Protein AF-A0A401S4E4-F1 (afdb_monomer)

Solvent-accessible surface area (backbone atoms only — not comparable to full-atom values): 13927 Å² total; per-residue (Å²): 135,87,86,90,83,84,86,88,83,88,83,92,80,84,88,75,93,75,91,72,90,76,88,70,93,67,53,60,64,56,50,51,50,50,52,49,50,49,49,50,51,51,50,52,50,51,52,49,48,55,50,51,50,50,50,44,41,56,68,43,52,52,46,51,49,51,54,47,47,55,56,51,45,50,52,49,50,54,50,51,50,53,51,48,53,52,51,54,52,50,51,50,51,51,53,50,52,50,48,51,55,50,50,52,50,50,48,51,48,47,54,54,53,51,46,47,49,49,51,52,54,52,48,48,49,48,52,53,55,51,46,46,47,49,54,52,54,50,47,46,48,46,52,53,55,50,45,45,48,49,53,51,54,51,47,47,47,47,52,53,54,51,45,45,47,50,53,57,52,52,46,46,53,51,50,54,51,50,50,46,47,49,54,54,53,49,45,44,46,46,52,56,53,51,46,44,46,50,54,51,55,50,43,47,50,50,49,52,55,49,45,47,50,51,52,50,50,45,46,54,50,52,49,45,46,51,48,52,55,53,52,49,51,53,49,50,48,53,52,48,48,46,49,55,51,55,50,45,49,52,52,53,68,70,78,108

pLDDT: mean 71.47, std 13.43, range [35.97, 95.62]

Structure (mmCIF, N/CA/C/O backbone):
data_AF-A0A401S4E4-F1
#
_entry.id   AF-A0A401S4E4-F1
#
loop_
_atom_site.group_PDB
_atom_site.id
_atom_site.type_symbol
_atom_site.label_atom_id
_atom_site.label_alt_id
_atom_site.label_comp_id
_atom_site.label_asym_id
_atom_site.label_entity_id
_atom_site.label_seq_id
_atom_site.pdbx_PDB_ins_code
_atom_site.Cartn_x
_atom_site.Cartn_y
_atom_site.Cartn_z
_atom_site.occupancy
_atom_site.B_iso_or_equiv
_atom_site.auth_seq_id
_atom_site.auth_comp_id
_atom_site.auth_asym_id
_atom_site.auth_atom_id
_atom_site.pdbx_PDB_model_num
ATOM 1 N N . MET A 1 1 ? 58.470 -3.487 -43.144 1.00 42.66 1 MET A N 1
ATOM 2 C CA . MET A 1 1 ? 59.086 -4.425 -44.110 1.00 42.66 1 MET A CA 1
ATOM 3 C C . MET A 1 1 ? 59.921 -3.614 -45.099 1.00 42.66 1 MET A C 1
ATOM 5 O O . MET A 1 1 ? 59.386 -2.653 -45.618 1.00 42.66 1 MET A O 1
ATOM 9 N N . GLY A 1 2 ? 61.205 -3.970 -45.286 1.00 42.12 2 GLY A N 1
ATOM 10 C CA . GLY A 1 2 ? 62.088 -3.584 -46.417 1.00 42.12 2 GLY A CA 1
ATOM 11 C C . GLY A 1 2 ? 62.496 -2.104 -46.538 1.00 42.12 2 GLY A C 1
ATOM 12 O O . GLY A 1 2 ? 61.794 -1.335 -47.165 1.00 42.12 2 GLY A O 1
ATOM 13 N N . ARG A 1 3 ? 63.522 -1.612 -45.833 1.00 39.59 3 ARG A N 1
ATOM 14 C CA . ARG A 1 3 ? 64.965 -1.562 -46.190 1.00 39.59 3 ARG A CA 1
ATOM 15 C C . ARG A 1 3 ? 65.378 -0.592 -47.320 1.00 39.59 3 ARG A C 1
ATOM 17 O O . ARG A 1 3 ? 65.193 -0.845 -48.499 1.00 39.59 3 ARG A O 1
ATOM 24 N N . ARG A 1 4 ? 66.082 0.441 -46.848 1.00 49.44 4 ARG A N 1
ATOM 25 C CA . ARG A 1 4 ? 67.057 1.375 -47.437 1.00 49.44 4 ARG A CA 1
ATOM 26 C C . ARG A 1 4 ? 68.264 0.694 -48.108 1.00 49.44 4 ARG A C 1
ATOM 28 O O . ARG A 1 4 ? 68.767 -0.267 -47.538 1.00 49.44 4 ARG A O 1
ATOM 35 N N . TRP A 1 5 ? 68.795 1.311 -49.169 1.00 40.94 5 TRP A N 1
ATOM 36 C CA . TRP A 1 5 ? 70.215 1.379 -49.596 1.00 40.94 5 TRP A CA 1
ATOM 37 C C . TRP A 1 5 ? 70.383 2.756 -50.291 1.00 40.94 5 TRP A C 1
ATOM 39 O O . TRP A 1 5 ? 69.494 3.133 -51.039 1.00 40.94 5 TRP A O 1
ATOM 49 N N . GLY A 1 6 ? 71.382 3.620 -50.084 1.00 39.28 6 GLY A N 1
ATOM 50 C CA . GLY A 1 6 ? 72.634 3.530 -49.330 1.00 39.28 6 GLY A CA 1
ATOM 51 C C . GLY A 1 6 ? 73.863 3.661 -50.247 1.00 39.28 6 GLY A C 1
ATOM 52 O O . GLY A 1 6 ? 74.106 2.744 -51.018 1.00 39.28 6 GLY A O 1
ATOM 53 N N . GLY A 1 7 ? 74.650 4.737 -50.073 1.00 36.44 7 GLY A N 1
ATOM 54 C CA . GLY A 1 7 ? 76.052 4.891 -50.529 1.00 36.44 7 GLY A CA 1
ATOM 55 C C . GLY A 1 7 ? 76.223 5.539 -51.914 1.00 36.44 7 GLY A C 1
ATOM 56 O O . GLY A 1 7 ? 75.502 5.188 -52.831 1.00 36.44 7 GLY A O 1
ATOM 57 N N . GLY A 1 8 ? 77.118 6.498 -52.164 1.00 39.44 8 GLY A N 1
ATOM 58 C CA . GLY A 1 8 ? 78.318 6.941 -51.446 1.00 39.44 8 GLY A CA 1
ATOM 59 C C . GLY A 1 8 ? 79.541 6.877 -52.380 1.00 39.44 8 GLY A C 1
ATOM 60 O O . GLY A 1 8 ? 79.601 5.978 -53.212 1.00 39.44 8 GLY A O 1
ATOM 61 N N . ASN A 1 9 ? 80.511 7.775 -52.157 1.00 41.88 9 ASN A N 1
ATOM 62 C CA . ASN A 1 9 ? 81.931 7.735 -52.563 1.00 41.88 9 ASN A CA 1
ATOM 63 C C . ASN A 1 9 ? 82.416 8.657 -53.715 1.00 41.88 9 ASN A C 1
ATOM 65 O O . ASN A 1 9 ? 82.386 8.309 -54.890 1.00 41.88 9 ASN A O 1
ATOM 69 N N . ASP A 1 10 ? 82.870 9.854 -53.331 1.00 46.62 10 ASP A N 1
ATOM 70 C CA . ASP A 1 10 ? 84.278 10.282 -53.197 1.00 46.62 10 ASP A CA 1
ATOM 71 C C . ASP A 1 10 ? 85.306 9.866 -54.276 1.00 46.62 10 ASP A C 1
ATOM 73 O O . ASP A 1 10 ? 85.569 8.679 -54.463 1.00 46.62 10 ASP A O 1
ATOM 77 N N . GLY A 1 11 ? 86.049 10.842 -54.836 1.00 40.03 11 GLY A N 1
ATOM 78 C CA . GLY A 1 11 ? 87.405 10.576 -55.358 1.00 40.03 11 GLY A CA 1
ATOM 79 C C . GLY A 1 11 ? 87.962 11.454 -56.491 1.00 40.03 11 GLY A C 1
ATOM 80 O O . GLY A 1 11 ? 87.930 11.049 -57.640 1.00 40.03 11 GLY A O 1
ATOM 81 N N . LYS A 1 12 ? 88.563 12.594 -56.118 1.00 45.59 12 LYS A N 1
ATOM 82 C CA . LYS A 1 12 ? 89.853 13.191 -56.570 1.00 45.59 12 LYS A CA 1
ATOM 83 C C . LYS A 1 12 ? 90.339 13.126 -58.043 1.00 45.59 12 LYS A C 1
ATOM 85 O O . LYS A 1 12 ? 90.568 12.060 -58.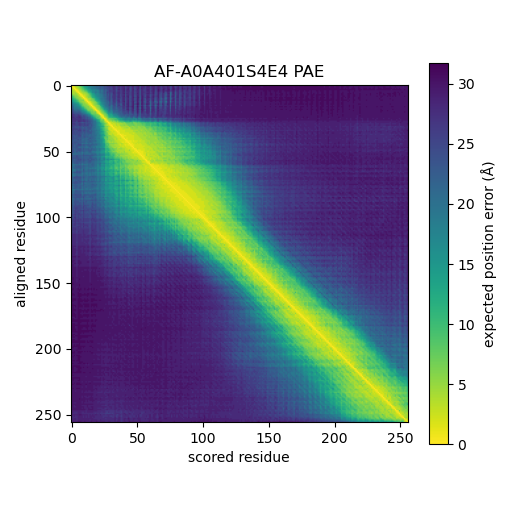594 1.00 45.59 12 LYS A O 1
ATOM 90 N N . GLY A 1 13 ? 90.816 14.294 -58.501 1.00 35.97 13 GLY A N 1
ATOM 91 C CA . GLY A 1 13 ? 91.838 14.512 -59.548 1.00 35.97 13 GLY A CA 1
ATOM 92 C C . GLY A 1 13 ? 91.379 15.634 -60.487 1.00 35.97 13 GLY A C 1
ATOM 93 O O . GLY A 1 13 ? 90.365 15.466 -61.138 1.00 35.97 13 GLY A O 1
ATOM 94 N N . GLY A 1 14 ? 91.933 16.848 -60.516 1.00 48.28 14 GLY A N 1
ATOM 95 C CA . GLY A 1 14 ? 93.349 17.204 -60.579 1.00 48.28 14 GLY A CA 1
ATOM 96 C C . GLY A 1 14 ? 93.787 17.251 -62.050 1.00 48.28 14 GLY A C 1
ATOM 97 O O . GLY A 1 14 ? 93.536 16.280 -62.753 1.00 48.28 14 GLY A O 1
ATOM 98 N N . TRP A 1 15 ? 94.499 18.319 -62.439 1.00 39.81 15 TRP A N 1
ATOM 99 C CA . TRP A 1 15 ? 95.046 18.638 -63.776 1.00 39.81 15 TRP A CA 1
ATOM 100 C C . TRP A 1 15 ? 93.999 19.206 -64.747 1.00 39.81 15 TRP A C 1
ATOM 102 O O . TRP A 1 15 ? 92.955 18.613 -64.959 1.00 39.81 15 TRP A O 1
ATOM 112 N N . GLY A 1 16 ? 94.183 20.356 -65.375 1.00 39.56 16 GLY A N 1
ATOM 113 C CA . GLY A 1 16 ? 95.347 21.212 -65.532 1.00 39.56 16 GLY A CA 1
ATOM 114 C C . GLY A 1 16 ? 95.016 22.175 -66.669 1.00 39.56 16 GLY A C 1
ATOM 115 O O . GLY A 1 16 ? 94.222 21.841 -67.549 1.00 39.56 16 GLY A O 1
ATOM 116 N N . ASP A 1 17 ? 95.573 23.373 -66.585 1.00 52.00 17 ASP A N 1
ATOM 117 C CA . ASP A 1 17 ? 95.419 24.445 -67.557 1.00 52.00 17 ASP A CA 1
ATOM 118 C C . ASP A 1 17 ? 95.707 23.973 -68.992 1.00 52.00 17 ASP A C 1
ATOM 120 O O . ASP A 1 17 ? 96.619 23.183 -69.242 1.00 52.00 17 ASP A O 1
ATOM 124 N N . GLY A 1 18 ? 94.890 24.459 -69.922 1.00 41.66 18 GLY A N 1
ATOM 125 C CA . GLY A 1 18 ? 94.980 24.201 -71.355 1.00 41.66 18 GLY A CA 1
ATOM 126 C C . GLY A 1 18 ? 94.367 25.373 -72.106 1.00 41.66 18 GLY A C 1
ATOM 127 O O . GLY A 1 18 ? 93.292 25.284 -72.692 1.00 41.66 18 GLY A O 1
ATOM 128 N N . ASP A 1 19 ? 95.046 26.501 -71.968 1.00 52.50 19 ASP A N 1
ATOM 129 C CA . ASP A 1 19 ? 95.082 27.620 -72.891 1.00 52.50 19 ASP A CA 1
ATOM 130 C C . ASP A 1 19 ? 94.989 27.179 -74.361 1.00 52.50 19 ASP A C 1
ATOM 132 O O . ASP A 1 19 ? 95.810 26.440 -74.895 1.00 52.50 19 ASP A O 1
ATOM 136 N N . GLY A 1 20 ? 93.947 27.666 -75.030 1.00 40.66 20 GLY A N 1
ATOM 137 C CA . GLY A 1 20 ? 93.648 27.344 -76.420 1.00 40.66 20 GLY A CA 1
ATOM 138 C C . GLY A 1 20 ? 92.791 28.418 -77.067 1.00 40.66 20 GLY A C 1
ATOM 139 O O . GLY A 1 20 ? 91.768 28.135 -77.680 1.00 40.66 20 GLY A O 1
ATOM 140 N N . SER A 1 21 ? 93.183 29.678 -76.890 1.00 52.12 21 SER A N 1
ATOM 141 C CA . SER A 1 21 ? 92.737 30.777 -77.737 1.00 52.12 21 SER A CA 1
ATOM 142 C C . SER A 1 21 ? 93.157 30.512 -79.186 1.00 52.12 21 SER A C 1
ATOM 144 O O . SER A 1 21 ? 94.355 30.461 -79.463 1.00 52.12 21 SER A O 1
ATOM 146 N N . GLY A 1 22 ? 92.201 30.411 -80.114 1.00 39.91 22 GLY A N 1
ATOM 147 C CA . GLY A 1 22 ? 92.511 30.567 -81.535 1.00 39.91 22 GLY A CA 1
ATOM 148 C C . GLY A 1 22 ? 91.604 29.832 -82.514 1.00 39.91 22 GLY A C 1
ATOM 149 O O . GLY A 1 22 ? 91.965 28.771 -83.003 1.00 39.91 22 GLY A O 1
ATOM 150 N N . GLY A 1 23 ? 90.526 30.501 -82.926 1.00 40.03 23 GLY A N 1
ATOM 151 C CA . GLY A 1 23 ? 90.252 30.650 -84.355 1.00 40.03 23 GLY A CA 1
ATOM 152 C C . GLY A 1 23 ? 89.177 29.770 -84.997 1.00 40.03 23 GLY A C 1
ATOM 153 O O . GLY A 1 23 ? 89.152 28.552 -84.857 1.00 40.03 23 GLY A O 1
ATOM 154 N N . SER A 1 24 ? 88.414 30.446 -85.863 1.00 46.88 24 SER A N 1
ATOM 155 C CA . SER A 1 24 ? 87.683 29.948 -87.035 1.00 46.88 24 SER A CA 1
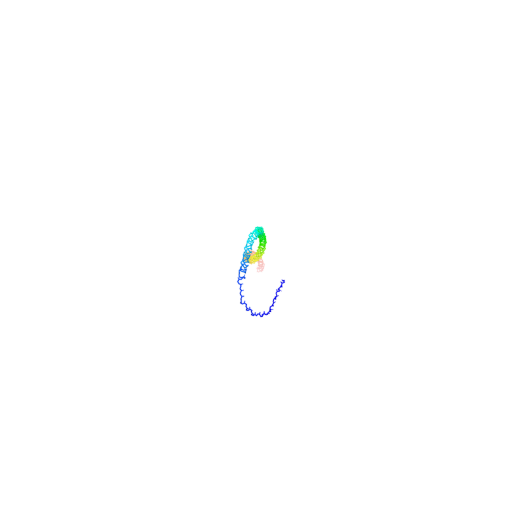ATOM 156 C C . SER A 1 24 ? 86.211 29.559 -86.840 1.00 46.88 24 SER A C 1
ATOM 158 O O . SER A 1 24 ? 85.831 28.395 -86.857 1.00 46.88 24 SER A O 1
ATOM 160 N N . ASP A 1 25 ? 85.343 30.560 -86.667 1.00 47.50 25 ASP A N 1
ATOM 161 C CA . ASP A 1 25 ? 84.380 31.128 -87.645 1.00 47.50 25 ASP A CA 1
ATOM 162 C C . ASP A 1 25 ? 83.638 30.210 -88.654 1.00 47.50 25 ASP A C 1
ATOM 164 O O . ASP A 1 25 ? 82.825 30.692 -89.437 1.00 47.50 25 ASP A O 1
ATOM 168 N N . GLY A 1 26 ? 83.840 28.891 -88.627 1.00 48.16 26 GLY A N 1
ATOM 169 C CA . GLY A 1 26 ? 83.073 27.890 -89.377 1.00 48.16 26 GLY A CA 1
ATOM 170 C C . GLY A 1 26 ? 82.183 27.006 -88.494 1.00 48.16 26 GLY A C 1
ATOM 171 O O . GLY A 1 26 ? 81.242 26.396 -88.993 1.00 48.16 26 GLY A O 1
ATOM 172 N N . GLN A 1 27 ? 82.437 26.959 -87.180 1.00 51.16 27 GLN A N 1
ATOM 173 C CA . GLN A 1 27 ? 81.634 26.189 -86.215 1.00 51.16 27 GLN A CA 1
ATOM 174 C C . GLN A 1 27 ? 80.497 26.998 -85.578 1.00 51.16 27 GLN A C 1
ATOM 176 O O . GLN A 1 27 ? 79.539 26.406 -85.093 1.00 51.16 27 GLN A O 1
ATOM 181 N N . GLY A 1 28 ? 80.555 28.333 -85.626 1.00 56.41 28 GLY A N 1
ATOM 182 C CA . GLY A 1 28 ? 79.508 29.191 -85.065 1.00 56.41 28 GLY A CA 1
ATOM 183 C C . GLY A 1 28 ? 78.168 29.023 -85.779 1.00 56.41 28 GLY A C 1
ATOM 184 O O . GLY A 1 28 ? 77.141 28.925 -85.130 1.00 56.41 28 GLY A O 1
ATOM 185 N N . VAL A 1 29 ? 78.166 28.906 -87.109 1.00 60.03 29 VAL A N 1
ATOM 186 C CA . VAL A 1 29 ? 76.911 28.793 -87.871 1.00 60.03 29 VAL A CA 1
ATOM 187 C C . VAL A 1 29 ? 76.321 27.385 -87.768 1.00 60.03 29 VAL A C 1
ATOM 189 O O . VAL A 1 29 ? 75.125 27.243 -87.566 1.00 60.03 29 VAL A O 1
ATOM 192 N N . VAL A 1 30 ? 77.144 26.332 -87.848 1.00 62.12 30 VAL A N 1
ATOM 193 C CA . VAL A 1 30 ? 76.663 24.940 -87.740 1.00 62.12 30 VAL A CA 1
ATOM 194 C C . VAL A 1 30 ? 76.259 24.595 -86.304 1.00 62.12 30 VAL A C 1
ATOM 196 O O . VAL A 1 30 ? 75.239 23.946 -86.119 1.00 62.12 30 VAL A O 1
ATOM 199 N N . GLY A 1 31 ? 77.003 25.057 -85.294 1.00 72.00 31 GLY A N 1
ATOM 200 C CA . GLY A 1 31 ? 76.642 24.884 -83.884 1.00 72.00 31 GLY A CA 1
ATOM 201 C C . GLY A 1 31 ? 75.348 25.613 -83.527 1.00 72.00 31 GLY A C 1
ATOM 202 O O . GLY A 1 31 ? 74.451 24.997 -82.968 1.00 72.00 31 GLY A O 1
ATOM 203 N N . VAL A 1 32 ? 75.199 26.874 -83.954 1.00 72.88 32 VAL A N 1
ATOM 204 C CA . VAL A 1 32 ? 73.956 27.641 -83.753 1.00 72.88 32 VAL A CA 1
ATOM 205 C C . VAL A 1 32 ? 72.779 27.002 -84.492 1.00 72.88 32 VAL A C 1
ATOM 207 O O . VAL A 1 32 ? 71.704 26.893 -83.918 1.00 72.88 32 VAL A O 1
ATOM 210 N N . LEU A 1 33 ? 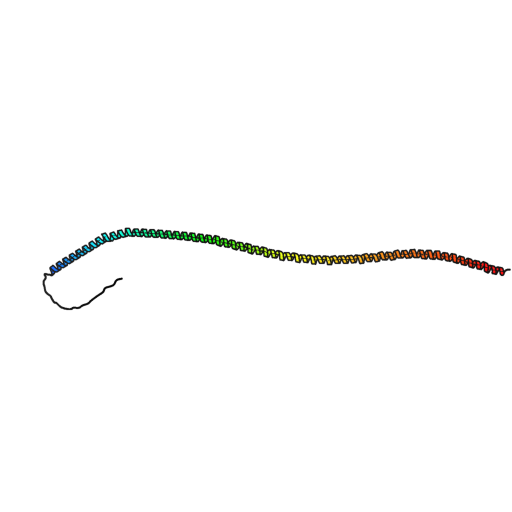72.969 26.510 -85.723 1.00 74.56 33 LEU A N 1
ATOM 211 C CA . LEU A 1 33 ? 71.910 25.802 -86.453 1.00 74.56 33 LEU A CA 1
ATOM 212 C C . LEU A 1 33 ? 71.520 24.477 -85.778 1.00 74.56 33 LEU A C 1
ATOM 214 O O . LEU A 1 33 ? 70.340 24.145 -85.735 1.00 74.56 33 LEU A O 1
ATOM 218 N N . VAL A 1 34 ? 72.480 23.718 -85.240 1.00 79.31 34 VAL A N 1
ATOM 219 C CA . VAL A 1 34 ? 72.192 22.481 -84.494 1.00 79.31 34 VAL A CA 1
ATOM 220 C C . VAL A 1 34 ? 71.475 22.795 -83.180 1.00 79.31 34 VAL A C 1
ATOM 222 O O . VAL A 1 34 ? 70.486 22.131 -82.878 1.00 79.31 34 VAL A O 1
ATOM 225 N N . ASP A 1 35 ? 71.896 23.822 -82.442 1.00 83.44 35 ASP A N 1
ATOM 226 C CA . ASP A 1 35 ? 71.233 24.257 -81.209 1.00 83.44 35 ASP A CA 1
ATOM 227 C C . ASP A 1 35 ? 69.811 24.771 -81.477 1.00 83.44 35 ASP A C 1
ATOM 229 O O . ASP A 1 35 ? 68.887 24.424 -80.742 1.00 83.44 35 ASP A O 1
ATOM 233 N N . GLU A 1 36 ? 69.590 25.521 -82.563 1.00 82.00 36 GLU A N 1
ATOM 234 C CA . GLU A 1 36 ? 68.249 25.933 -82.994 1.00 82.00 36 GLU A CA 1
ATOM 235 C C . GLU A 1 36 ? 67.380 24.729 -83.387 1.00 82.00 36 GLU A C 1
ATOM 237 O O . GLU A 1 36 ? 66.220 24.656 -82.987 1.00 82.00 36 GLU A O 1
ATOM 242 N N . MET A 1 37 ? 67.920 23.743 -84.112 1.00 81.00 37 MET A N 1
ATOM 243 C CA . MET A 1 37 ? 67.183 22.519 -84.461 1.00 81.00 37 MET A CA 1
ATOM 244 C C . MET A 1 37 ? 66.846 21.670 -83.228 1.00 81.00 37 MET A C 1
ATOM 246 O O . MET A 1 37 ? 65.741 21.132 -83.143 1.00 81.00 37 MET A O 1
ATOM 250 N N . VAL A 1 38 ? 67.763 21.562 -82.262 1.00 83.25 38 VAL A N 1
ATOM 251 C CA . VAL A 1 38 ? 67.525 20.874 -80.985 1.00 83.25 38 VAL A CA 1
ATOM 252 C C . VAL A 1 38 ? 66.491 21.633 -80.155 1.00 83.25 38 VAL A C 1
ATOM 254 O O . VAL A 1 38 ? 65.577 21.007 -79.624 1.00 83.25 38 VAL A O 1
ATOM 257 N N . ALA A 1 39 ? 66.557 22.964 -80.097 1.00 83.94 39 ALA A N 1
ATOM 258 C CA . ALA A 1 39 ? 65.555 23.783 -79.421 1.00 83.94 39 ALA A CA 1
ATOM 259 C C . ALA A 1 39 ? 64.166 23.618 -80.057 1.00 83.94 39 ALA A C 1
ATOM 261 O O . ALA A 1 39 ? 63.186 23.422 -79.341 1.00 83.94 39 ALA A O 1
ATOM 262 N N . VAL A 1 40 ? 64.073 23.609 -81.392 1.00 80.69 40 VAL A N 1
ATOM 263 C CA . VAL A 1 40 ? 62.820 23.322 -82.109 1.00 80.69 40 VAL A CA 1
ATOM 264 C C . VAL A 1 40 ? 62.317 21.912 -81.791 1.00 80.69 40 VAL A C 1
ATOM 266 O O . VAL A 1 40 ? 61.128 21.742 -81.532 1.00 80.69 40 VAL A O 1
ATOM 269 N N . MET A 1 41 ? 63.194 20.905 -81.746 1.00 82.56 41 MET A N 1
ATOM 270 C CA . MET A 1 41 ? 62.825 19.530 -81.390 1.00 82.56 41 MET A CA 1
ATOM 271 C C . MET A 1 41 ? 62.277 19.434 -79.958 1.00 82.56 41 MET A C 1
ATOM 273 O O . MET A 1 41 ? 61.246 18.799 -79.744 1.00 82.56 41 MET A O 1
ATOM 277 N N . VAL A 1 42 ? 62.925 20.093 -78.992 1.00 84.62 42 VAL A N 1
ATOM 278 C CA . VAL A 1 42 ? 62.482 20.142 -77.588 1.00 84.62 42 VAL A CA 1
ATOM 279 C C . VAL A 1 42 ? 61.136 20.854 -77.470 1.00 84.62 42 VAL A C 1
ATOM 281 O O . VAL A 1 42 ? 60.235 20.331 -76.825 1.00 84.62 42 VAL A O 1
ATOM 284 N N . ILE A 1 43 ? 60.944 21.985 -78.160 1.00 86.56 43 ILE A N 1
ATOM 285 C CA . ILE A 1 43 ? 59.661 22.705 -78.175 1.00 86.56 43 ILE A CA 1
ATOM 286 C C . ILE A 1 43 ? 58.552 21.830 -78.767 1.00 86.56 43 ILE A C 1
ATOM 288 O O . ILE A 1 43 ? 57.462 21.758 -78.206 1.00 86.56 43 ILE A O 1
ATOM 292 N N . VAL A 1 44 ? 58.809 21.135 -79.879 1.00 85.38 44 VAL A N 1
ATOM 293 C CA . VAL A 1 44 ? 57.831 20.214 -80.479 1.00 85.38 44 VAL A CA 1
ATOM 294 C C . VAL A 1 44 ? 57.519 19.060 -79.525 1.00 85.38 44 VAL A C 1
ATOM 296 O O . VAL A 1 44 ? 56.356 18.683 -79.393 1.00 85.38 44 VAL A O 1
ATOM 299 N N . GLN A 1 45 ? 58.517 18.523 -78.824 1.00 86.75 45 GLN A N 1
ATOM 300 C CA . GLN A 1 45 ? 58.329 17.454 -77.847 1.00 86.75 45 GLN A CA 1
ATOM 301 C C . GLN A 1 45 ? 57.517 17.916 -76.626 1.00 86.75 45 GLN A C 1
ATOM 303 O O . GLN A 1 45 ? 56.608 17.196 -76.217 1.00 86.75 45 GLN A O 1
ATOM 308 N N . ASP A 1 46 ? 57.761 19.121 -76.107 1.00 90.06 46 ASP A N 1
ATOM 309 C CA . ASP A 1 46 ? 56.983 19.723 -75.018 1.00 90.06 46 ASP A CA 1
ATOM 310 C C . ASP A 1 46 ? 55.549 20.036 -75.459 1.00 90.06 46 ASP A C 1
ATOM 312 O O . ASP A 1 46 ? 54.595 19.717 -74.752 1.00 90.06 46 ASP A O 1
ATOM 316 N N . MET A 1 47 ? 55.360 20.597 -76.659 1.00 85.56 47 MET A N 1
ATOM 317 C CA . MET A 1 47 ? 54.028 20.854 -77.214 1.00 85.56 47 MET A CA 1
ATOM 318 C C . MET A 1 47 ? 53.241 19.555 -77.414 1.00 85.56 47 MET A C 1
ATOM 320 O O . MET A 1 47 ? 52.065 19.493 -77.053 1.00 85.56 47 MET A O 1
ATOM 324 N N . MET A 1 48 ? 53.883 18.505 -77.939 1.00 84.00 48 MET A N 1
ATOM 325 C CA . MET A 1 48 ? 53.277 17.176 -78.035 1.00 84.00 48 MET A CA 1
ATOM 326 C C . MET A 1 48 ? 52.987 16.588 -76.652 1.00 84.00 48 MET A C 1
ATOM 328 O O . MET A 1 48 ? 51.915 16.021 -76.465 1.00 84.00 48 MET A O 1
ATOM 332 N N . GLY A 1 49 ? 53.890 16.746 -75.683 1.00 85.56 49 GLY A N 1
ATOM 333 C CA . GLY A 1 49 ? 53.706 16.292 -74.306 1.00 85.56 49 GLY A CA 1
ATOM 334 C C . GLY A 1 49 ? 52.484 16.933 -73.655 1.00 85.56 49 GLY A C 1
ATOM 335 O O . GLY A 1 49 ? 51.594 16.223 -73.200 1.00 85.56 49 GLY A O 1
ATOM 336 N N . VAL A 1 50 ? 52.377 18.263 -73.721 1.00 86.06 50 VAL A N 1
ATOM 337 C CA . VAL A 1 50 ? 51.234 19.024 -73.195 1.00 86.06 50 VAL A CA 1
ATOM 338 C C . VAL A 1 50 ? 49.936 18.650 -73.909 1.00 86.06 50 VAL A C 1
ATOM 340 O O . VAL A 1 50 ? 48.895 18.515 -73.265 1.00 86.06 50 VAL A O 1
ATOM 343 N N . MET A 1 51 ? 49.967 18.478 -75.235 1.00 84.12 51 MET A N 1
ATOM 344 C CA . MET A 1 51 ? 48.792 18.046 -75.995 1.00 84.12 51 MET A CA 1
ATOM 345 C C . MET A 1 51 ? 48.333 16.649 -75.579 1.00 84.12 51 MET A C 1
ATOM 347 O O . MET A 1 51 ? 47.147 16.455 -75.333 1.00 84.12 51 MET A O 1
ATOM 351 N N . VAL A 1 52 ? 49.254 15.690 -75.475 1.00 85.06 52 VAL A N 1
ATOM 352 C CA . VAL A 1 52 ? 48.948 14.311 -75.081 1.00 85.06 52 VAL A CA 1
ATOM 353 C C . VAL A 1 52 ? 48.468 14.255 -73.633 1.00 85.06 52 VAL A C 1
ATOM 355 O O . VAL A 1 52 ? 47.472 13.595 -73.362 1.00 85.06 52 VAL A O 1
ATOM 358 N N . GLU A 1 53 ? 49.101 14.984 -72.716 1.00 86.94 53 GLU A N 1
ATOM 359 C CA . GLU A 1 53 ? 48.703 15.044 -71.308 1.00 86.94 53 GLU A CA 1
ATOM 360 C C . GLU A 1 53 ? 47.300 15.637 -71.143 1.00 86.94 53 GLU A C 1
ATOM 362 O O . GLU A 1 53 ? 46.466 15.046 -70.461 1.00 86.94 53 GLU A O 1
ATOM 367 N N . LYS A 1 54 ? 46.982 16.741 -71.835 1.00 85.06 54 LYS A N 1
ATOM 368 C CA . LYS A 1 54 ? 45.618 17.296 -71.838 1.00 85.06 54 LYS A CA 1
ATOM 369 C C . LYS A 1 54 ? 44.610 16.366 -72.495 1.00 85.06 54 LYS A C 1
ATOM 371 O O . LYS A 1 54 ? 43.507 16.217 -71.979 1.00 85.06 54 LYS A O 1
ATOM 376 N N . MET A 1 55 ? 44.962 15.758 -73.627 1.00 82.19 55 MET A N 1
ATOM 377 C CA . MET A 1 55 ? 44.072 14.826 -74.317 1.00 82.19 55 MET A CA 1
ATOM 378 C C . MET A 1 55 ? 43.777 13.606 -73.441 1.00 82.19 55 MET A C 1
ATOM 380 O O . MET A 1 55 ? 42.619 13.231 -73.315 1.00 82.19 55 MET A O 1
ATOM 384 N N . ILE A 1 56 ? 44.781 13.012 -72.794 1.00 83.25 56 ILE A N 1
ATOM 385 C CA . ILE A 1 56 ? 44.596 11.861 -71.900 1.00 83.25 56 ILE A CA 1
ATOM 386 C C . ILE A 1 56 ? 43.890 12.275 -70.604 1.00 83.25 56 ILE 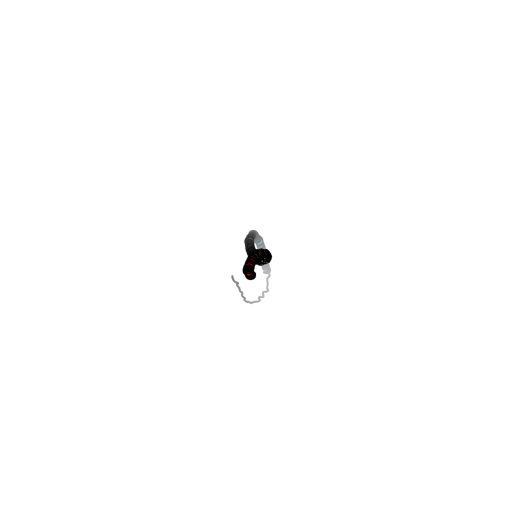A C 1
ATOM 388 O O . ILE A 1 56 ? 42.984 11.572 -70.167 1.00 83.25 56 ILE A O 1
ATOM 392 N N . GLY A 1 57 ? 44.252 13.411 -70.006 1.00 86.44 57 GLY A N 1
ATOM 393 C CA . GLY A 1 57 ? 43.607 13.929 -68.799 1.00 86.44 57 GLY A CA 1
ATOM 394 C C . GLY A 1 57 ? 42.104 14.104 -69.000 1.00 86.44 57 GLY A C 1
ATOM 395 O O . GLY A 1 57 ? 41.313 13.484 -68.299 1.00 86.44 57 GLY A O 1
ATOM 396 N N . VAL A 1 58 ? 41.714 14.835 -70.047 1.00 78.56 58 VAL A N 1
ATOM 397 C CA . VAL A 1 58 ? 40.301 15.116 -70.329 1.00 78.56 58 VAL A CA 1
ATOM 398 C C . VAL A 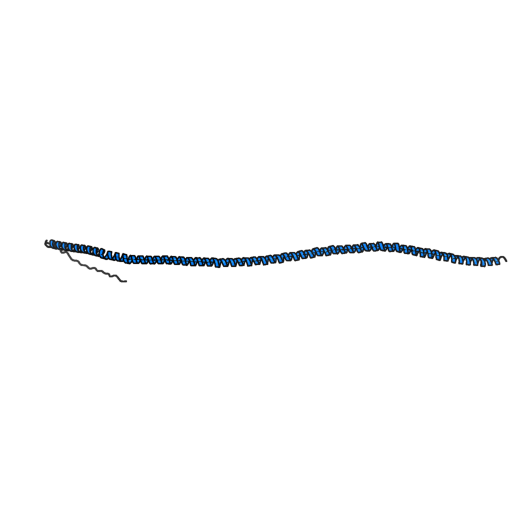1 58 ? 39.563 13.876 -70.834 1.00 78.56 58 VAL A C 1
ATOM 400 O O . VAL A 1 58 ? 38.458 13.597 -70.384 1.00 78.56 58 VAL A O 1
ATOM 403 N N . MET A 1 59 ? 40.131 13.122 -71.783 1.00 78.50 59 MET A N 1
ATOM 404 C CA . MET A 1 59 ? 39.398 12.007 -72.404 1.00 78.50 59 MET A CA 1
ATOM 405 C C . MET A 1 59 ? 39.380 10.738 -71.555 1.00 78.50 59 MET A C 1
ATOM 407 O O . MET A 1 59 ? 38.489 9.913 -71.736 1.00 78.50 59 MET A O 1
ATOM 411 N N . VAL A 1 60 ? 40.377 10.537 -70.694 1.00 82.50 60 VAL A N 1
ATOM 412 C CA . VAL A 1 60 ? 40.521 9.297 -69.925 1.00 82.50 60 VAL A CA 1
ATOM 413 C C . VAL A 1 60 ? 40.344 9.568 -68.447 1.00 82.50 60 VAL A C 1
ATOM 415 O O . VAL A 1 60 ? 39.460 8.971 -67.850 1.00 82.50 60 VAL A O 1
ATOM 418 N N . VAL A 1 61 ? 41.148 10.442 -67.843 1.00 86.44 61 VAL A N 1
ATOM 419 C CA . VAL A 1 61 ? 41.128 10.612 -66.381 1.00 86.44 61 VAL A CA 1
ATOM 420 C C . VAL A 1 61 ? 39.802 11.208 -65.921 1.00 86.44 61 VAL A C 1
ATOM 422 O O . VAL A 1 61 ? 39.146 10.605 -65.078 1.00 86.44 61 VAL A O 1
ATOM 425 N N . ASP A 1 62 ? 39.367 12.315 -66.522 1.00 90.00 62 ASP A N 1
ATOM 426 C CA . ASP A 1 62 ? 38.129 12.996 -66.133 1.00 90.00 62 ASP A CA 1
ATOM 427 C C . ASP A 1 62 ? 36.891 12.152 -66.468 1.00 90.00 62 ASP A C 1
ATOM 429 O O . ASP A 1 62 ? 35.972 12.047 -65.657 1.00 90.00 62 ASP A O 1
ATOM 433 N N . VAL A 1 63 ? 36.880 11.489 -67.633 1.00 87.19 63 VAL A N 1
ATOM 434 C CA . VAL A 1 63 ? 35.776 10.598 -68.035 1.00 87.19 63 VAL A CA 1
ATOM 435 C C . VAL A 1 63 ? 35.690 9.382 -67.117 1.00 87.19 63 VAL A C 1
ATOM 437 O O . VAL A 1 63 ? 34.611 9.067 -66.626 1.00 87.19 63 VAL A O 1
ATOM 440 N N . VAL A 1 64 ? 36.807 8.698 -66.853 1.00 88.44 64 VAL A N 1
ATOM 441 C CA . VAL A 1 64 ? 36.824 7.526 -65.964 1.00 88.44 64 VAL A CA 1
ATOM 442 C C . VAL A 1 64 ? 36.478 7.934 -64.537 1.00 88.44 64 VAL A C 1
ATOM 444 O O . VAL A 1 64 ? 35.718 7.223 -63.887 1.0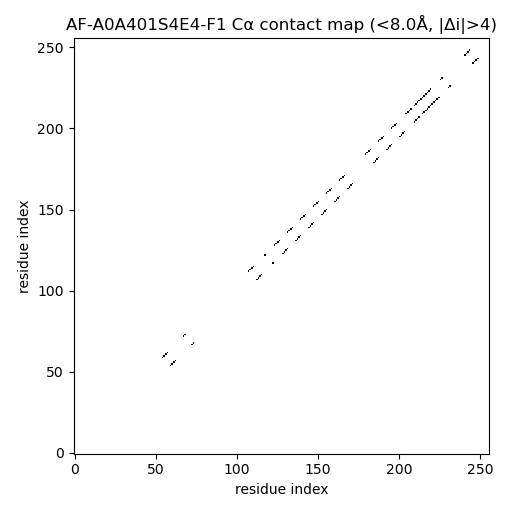0 88.44 64 VAL A O 1
ATOM 447 N N . TRP A 1 65 ? 36.979 9.074 -64.058 1.00 91.00 65 TRP A N 1
ATOM 448 C CA . TRP A 1 65 ? 36.626 9.605 -62.746 1.00 91.00 65 TRP A CA 1
ATOM 449 C C . TRP A 1 65 ? 35.125 9.871 -62.640 1.00 91.00 65 TRP A C 1
ATOM 451 O O . TRP A 1 65 ? 34.495 9.358 -61.722 1.00 91.00 65 TRP A O 1
ATOM 461 N N . ALA A 1 66 ? 34.538 10.575 -63.612 1.00 87.06 66 ALA A N 1
ATOM 462 C CA . ALA A 1 66 ? 33.104 10.852 -63.639 1.00 87.06 66 ALA A CA 1
ATOM 463 C C . ALA A 1 66 ? 32.265 9.565 -63.696 1.00 87.06 66 ALA A C 1
ATOM 465 O O . ALA A 1 66 ? 31.298 9.431 -62.952 1.00 87.06 66 ALA A O 1
ATOM 466 N N . MET A 1 67 ? 32.663 8.584 -64.516 1.00 89.00 67 MET A N 1
ATOM 467 C CA . MET A 1 67 ? 31.984 7.284 -64.577 1.00 89.00 67 MET A CA 1
ATOM 468 C C . MET A 1 67 ? 32.069 6.525 -63.246 1.00 89.00 67 MET A C 1
ATOM 470 O O . MET A 1 67 ? 31.095 5.906 -62.823 1.00 89.00 67 MET A O 1
ATOM 474 N N . VAL A 1 68 ? 33.227 6.549 -62.579 1.00 90.44 68 VAL A N 1
ATOM 475 C CA . VAL A 1 68 ? 33.409 5.909 -61.269 1.00 90.44 68 VAL A CA 1
ATOM 476 C C . VAL A 1 68 ? 32.611 6.642 -60.196 1.00 90.44 68 VAL A C 1
ATOM 478 O O . VAL A 1 68 ? 31.973 5.984 -59.385 1.00 90.44 68 VAL A O 1
ATOM 481 N N . GLU A 1 69 ? 32.608 7.970 -60.188 1.00 92.25 69 GLU A N 1
ATOM 482 C CA . GLU A 1 69 ? 31.866 8.776 -59.221 1.00 92.25 69 GLU A CA 1
ATOM 483 C C . GLU A 1 69 ? 30.355 8.581 -59.369 1.00 92.25 69 GLU A C 1
ATOM 485 O O . GLU A 1 69 ? 29.667 8.386 -58.374 1.00 92.25 69 GLU A O 1
ATOM 490 N N . GLU A 1 70 ? 29.840 8.515 -60.595 1.00 91.06 70 GLU A N 1
ATOM 491 C CA . GLU A 1 70 ? 28.424 8.244 -60.834 1.00 91.06 70 GLU A CA 1
ATOM 492 C C . GLU A 1 70 ? 28.047 6.818 -60.408 1.00 91.06 70 GLU A C 1
ATOM 494 O O . GLU A 1 70 ? 27.102 6.624 -59.648 1.00 91.06 70 GLU A O 1
ATOM 499 N N . VAL A 1 71 ? 28.801 5.799 -60.830 1.00 88.75 71 VAL A N 1
ATOM 500 C CA . VAL A 1 71 ? 28.450 4.403 -60.519 1.00 88.75 71 VAL A CA 1
ATOM 501 C C . VAL A 1 71 ? 28.691 4.077 -59.044 1.00 88.75 71 VAL A C 1
ATOM 503 O O . VAL A 1 71 ? 27.819 3.531 -58.369 1.00 88.75 71 VAL A O 1
ATOM 506 N N . VAL A 1 72 ? 29.884 4.378 -58.533 1.00 91.56 72 VAL A N 1
ATOM 507 C CA . VAL A 1 72 ? 30.289 4.027 -57.167 1.00 91.56 72 VAL A CA 1
ATOM 508 C C . VAL A 1 72 ? 29.694 4.999 -56.157 1.00 91.56 72 VAL A C 1
ATOM 510 O O . VAL A 1 72 ? 29.265 4.553 -55.098 1.00 91.56 72 VAL A O 1
ATOM 513 N N . GLY A 1 73 ? 29.618 6.293 -56.473 1.00 91.50 73 GLY A N 1
ATOM 514 C CA . GLY A 1 73 ? 29.014 7.293 -55.593 1.00 91.50 73 GLY A CA 1
ATOM 515 C C . GLY A 1 73 ? 27.534 7.017 -55.360 1.00 91.50 73 GLY A C 1
ATOM 516 O O . GLY A 1 73 ? 27.133 6.894 -54.205 1.00 91.50 73 GLY A O 1
ATOM 517 N N . VAL A 1 74 ? 26.756 6.781 -56.425 1.00 89.94 74 VAL A N 1
ATOM 518 C CA . VAL A 1 74 ? 25.333 6.415 -56.292 1.00 89.94 74 VAL A CA 1
ATOM 519 C C . VAL A 1 74 ? 25.178 5.098 -55.535 1.00 89.94 74 VAL A C 1
ATOM 521 O O . VAL A 1 74 ? 24.326 4.983 -54.657 1.00 89.94 74 VAL A O 1
ATOM 524 N N . MET A 1 75 ? 26.017 4.097 -55.818 1.00 91.12 75 MET A N 1
ATOM 525 C CA . MET A 1 75 ? 25.951 2.822 -55.102 1.00 91.12 75 MET A CA 1
ATOM 526 C C . MET A 1 75 ? 26.235 2.984 -53.601 1.00 91.12 75 MET A C 1
ATOM 528 O O . MET A 1 75 ? 25.537 2.384 -52.784 1.00 91.12 75 MET A O 1
ATOM 532 N N . ILE A 1 76 ? 27.228 3.795 -53.225 1.00 94.12 76 ILE A N 1
ATOM 533 C CA . ILE A 1 76 ? 27.542 4.089 -51.821 1.00 94.12 76 ILE A CA 1
ATOM 534 C C . ILE A 1 76 ? 26.407 4.876 -51.171 1.00 94.12 76 ILE A C 1
ATOM 536 O O . ILE A 1 76 ? 26.019 4.541 -50.057 1.00 94.12 76 ILE A O 1
ATOM 540 N N . GLU A 1 77 ? 25.860 5.885 -51.845 1.00 94.81 77 GLU A N 1
ATOM 541 C CA . GLU A 1 77 ? 24.770 6.708 -51.320 1.00 94.81 77 GLU A CA 1
ATOM 542 C C . GLU A 1 77 ? 23.537 5.854 -51.006 1.00 94.81 77 GLU A C 1
ATOM 544 O O . GLU A 1 77 ? 23.048 5.871 -49.876 1.00 94.81 77 GLU A O 1
ATOM 549 N N . VAL A 1 78 ? 23.132 4.992 -51.945 1.00 91.56 78 VAL A N 1
ATOM 550 C CA . VAL A 1 78 ? 22.041 4.030 -51.737 1.00 91.56 78 VAL A CA 1
ATOM 551 C C . VAL A 1 78 ? 22.352 3.085 -50.575 1.00 91.56 78 VAL A C 1
ATOM 553 O O . VAL A 1 78 ? 21.492 2.845 -49.729 1.00 91.56 78 VAL A O 1
ATOM 556 N N . MET A 1 79 ? 23.574 2.547 -50.491 1.00 91.38 79 MET A N 1
ATOM 557 C CA . MET A 1 79 ? 23.957 1.670 -49.379 1.00 91.38 79 MET A CA 1
ATOM 558 C C . MET A 1 79 ? 23.893 2.387 -48.027 1.00 91.38 79 MET A C 1
ATOM 560 O O . MET A 1 79 ? 23.396 1.816 -47.057 1.00 91.38 79 MET A O 1
ATOM 564 N N . VAL A 1 80 ? 24.376 3.627 -47.949 1.00 95.31 80 VAL A N 1
ATOM 565 C CA . VAL A 1 80 ? 24.351 4.431 -46.722 1.00 95.31 80 VAL A CA 1
ATOM 566 C C . VAL A 1 80 ? 22.917 4.754 -46.320 1.00 95.31 80 VAL A C 1
ATOM 568 O O . VAL A 1 80 ? 22.588 4.662 -45.138 1.00 95.31 80 VAL A O 1
ATOM 571 N N . GLU A 1 81 ? 22.049 5.076 -47.275 1.00 95.06 81 GLU A N 1
ATOM 572 C CA . GLU A 1 81 ? 20.644 5.359 -46.998 1.00 95.06 81 GLU A CA 1
ATOM 573 C C . GLU A 1 81 ? 19.895 4.111 -46.510 1.00 95.06 81 GLU A C 1
ATOM 575 O O . GLU A 1 81 ? 19.182 4.177 -45.510 1.00 95.06 81 GLU A O 1
ATOM 580 N N . VAL A 1 82 ? 20.144 2.942 -47.112 1.00 92.94 82 VAL A N 1
ATOM 581 C CA . VAL A 1 82 ? 19.612 1.661 -46.616 1.00 92.94 82 VAL A CA 1
ATOM 582 C C . VAL A 1 82 ? 20.066 1.398 -45.180 1.00 92.94 82 VAL A C 1
ATOM 584 O O . VAL A 1 82 ? 19.243 1.066 -44.327 1.00 92.94 82 VAL A O 1
ATOM 587 N N . VAL A 1 83 ? 21.358 1.571 -44.883 1.00 93.56 83 VAL A N 1
ATOM 588 C CA . VAL A 1 83 ? 21.883 1.389 -43.520 1.00 93.56 83 VAL A CA 1
ATOM 589 C C . VAL A 1 83 ? 21.233 2.372 -42.551 1.00 93.56 83 VA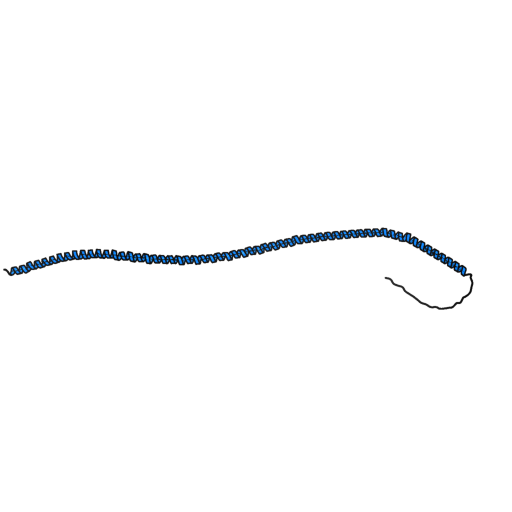L A C 1
ATOM 591 O O . VAL A 1 83 ? 20.850 1.975 -41.453 1.00 93.56 83 VAL A O 1
ATOM 594 N N . ARG A 1 84 ? 21.060 3.633 -42.952 1.00 95.62 84 ARG A N 1
ATOM 595 C CA . ARG A 1 84 ? 20.417 4.658 -42.128 1.00 95.62 84 ARG A CA 1
ATOM 596 C C . ARG A 1 84 ? 18.976 4.287 -41.785 1.00 95.62 84 ARG A C 1
ATOM 598 O O . ARG A 1 84 ? 18.620 4.321 -40.612 1.00 95.62 84 ARG A O 1
ATOM 605 N N . VAL A 1 85 ? 18.182 3.884 -42.777 1.00 95.00 85 VAL A N 1
ATOM 606 C CA . VAL A 1 85 ? 16.791 3.452 -42.564 1.00 95.00 85 VAL A CA 1
ATOM 607 C C . VAL A 1 85 ? 16.736 2.248 -41.626 1.00 95.00 85 VAL A C 1
ATOM 609 O O . VAL A 1 85 ? 15.921 2.226 -40.709 1.00 95.00 85 VAL A O 1
ATOM 612 N N . ILE A 1 86 ? 17.630 1.267 -41.800 1.00 93.12 86 ILE A N 1
ATOM 613 C CA . ILE A 1 86 ? 17.704 0.106 -40.903 1.00 93.12 86 ILE A CA 1
ATOM 614 C C . ILE A 1 86 ? 17.985 0.547 -39.464 1.00 93.12 86 ILE A C 1
ATOM 616 O O . ILE A 1 86 ? 17.321 0.069 -38.550 1.00 93.12 86 ILE A O 1
ATOM 620 N N . VAL A 1 87 ? 18.945 1.450 -39.248 1.00 94.31 87 VAL A N 1
ATOM 621 C CA . VAL A 1 87 ? 19.279 1.941 -37.902 1.00 94.31 87 VAL A CA 1
ATOM 622 C C . VAL A 1 87 ? 18.096 2.682 -37.279 1.00 94.31 87 VAL A C 1
ATOM 624 O O . VAL A 1 87 ? 17.740 2.385 -36.142 1.00 94.31 87 VAL A O 1
ATOM 627 N N . GLU A 1 88 ? 17.448 3.582 -38.022 1.00 95.50 88 GLU A N 1
ATOM 628 C CA . GLU A 1 88 ? 16.285 4.334 -37.533 1.00 95.50 88 GLU A CA 1
ATOM 629 C C . GLU A 1 88 ? 15.114 3.404 -37.161 1.00 95.50 88 GLU A C 1
ATOM 631 O O . GLU A 1 88 ? 14.474 3.593 -36.125 1.00 95.50 88 GLU A O 1
ATOM 636 N N . GLU A 1 89 ? 14.845 2.366 -37.957 1.00 94.69 89 GLU A N 1
ATOM 637 C CA . GLU A 1 89 ? 13.801 1.381 -37.649 1.00 94.69 89 GLU A CA 1
ATOM 638 C C . GLU A 1 89 ? 14.176 0.482 -36.462 1.00 94.69 89 GLU A C 1
ATOM 640 O O . GLU A 1 89 ? 13.335 0.212 -35.604 1.00 94.69 89 GLU A O 1
ATOM 645 N N . VAL A 1 90 ? 15.439 0.063 -36.349 1.00 93.38 90 VAL A N 1
ATOM 646 C CA . VAL A 1 90 ? 15.921 -0.709 -35.193 1.00 93.38 90 VAL A CA 1
ATOM 647 C C . VAL A 1 90 ? 15.796 0.106 -33.906 1.00 93.38 90 VAL A C 1
ATOM 649 O O . VAL A 1 90 ? 15.320 -0.421 -32.902 1.00 93.38 90 VAL A O 1
ATOM 652 N N . GLU A 1 91 ? 16.164 1.387 -33.922 1.00 94.69 91 GLU A N 1
ATOM 653 C CA . GLU A 1 91 ? 16.012 2.270 -32.763 1.00 94.69 91 GLU A CA 1
ATOM 654 C C . GLU A 1 91 ? 14.543 2.432 -32.356 1.00 94.69 91 GLU A C 1
ATOM 656 O O . GLU A 1 91 ? 14.230 2.329 -31.168 1.00 94.69 91 GLU A O 1
ATOM 661 N N . LYS A 1 92 ? 13.625 2.613 -33.317 1.00 93.44 92 LYS A N 1
ATOM 662 C CA . LYS A 1 92 ? 12.181 2.667 -33.031 1.00 93.44 92 LYS A CA 1
ATOM 663 C C . LYS A 1 92 ? 11.683 1.380 -32.384 1.00 93.44 92 LYS A C 1
ATOM 665 O O . LYS A 1 92 ? 11.023 1.452 -31.350 1.00 93.44 92 LYS A O 1
ATOM 670 N N . VAL A 1 93 ? 12.029 0.223 -32.953 1.00 93.38 93 VAL A N 1
ATOM 671 C CA . VAL A 1 93 ? 11.619 -1.084 -32.419 1.00 93.38 93 VAL A CA 1
ATOM 672 C C . VAL A 1 93 ? 12.161 -1.282 -31.007 1.00 93.38 93 VAL A C 1
ATOM 674 O O . VAL A 1 93 ? 11.416 -1.692 -30.123 1.00 93.38 93 VAL A O 1
ATOM 677 N N . ILE A 1 94 ? 13.432 -0.951 -30.758 1.00 90.94 94 ILE A N 1
ATOM 678 C CA . ILE A 1 94 ? 14.020 -1.039 -29.415 1.00 90.94 94 ILE A CA 1
ATOM 679 C C . ILE A 1 94 ? 13.259 -0.137 -28.444 1.00 90.94 94 ILE A C 1
ATOM 681 O O . ILE A 1 94 ? 12.883 -0.587 -27.365 1.00 90.94 94 ILE A O 1
ATOM 685 N N . MET A 1 95 ? 13.007 1.118 -28.816 1.00 89.00 95 MET A N 1
ATOM 686 C CA . MET A 1 95 ? 12.307 2.071 -27.955 1.00 89.00 95 MET A CA 1
ATOM 687 C C . MET A 1 95 ? 10.876 1.628 -27.649 1.00 89.00 95 MET A C 1
ATOM 689 O O . MET A 1 95 ? 10.433 1.752 -26.508 1.00 89.00 95 MET A O 1
ATOM 693 N N . GLU A 1 96 ? 10.158 1.096 -28.634 1.00 91.06 96 GLU A N 1
ATOM 694 C CA . GLU A 1 96 ? 8.799 0.590 -28.455 1.00 91.06 96 GLU A CA 1
ATOM 695 C C . GLU A 1 96 ? 8.776 -0.655 -27.565 1.00 91.06 96 GLU A C 1
ATOM 697 O O . GLU A 1 96 ? 8.048 -0.676 -26.574 1.00 91.06 96 GLU A O 1
ATOM 702 N N . VAL A 1 97 ? 9.629 -1.645 -27.845 1.00 86.81 97 VAL A N 1
ATOM 703 C CA . VAL A 1 97 ? 9.730 -2.873 -27.043 1.00 86.81 97 VAL A CA 1
ATOM 704 C C . VAL A 1 97 ? 10.112 -2.546 -25.604 1.00 86.81 97 VAL A C 1
ATOM 706 O O . VAL A 1 97 ? 9.451 -3.008 -24.679 1.00 86.81 97 VAL A O 1
ATOM 709 N N . VAL A 1 98 ? 11.137 -1.715 -25.393 1.00 87.12 98 VAL A N 1
ATOM 710 C CA . VAL A 1 98 ? 11.561 -1.308 -24.046 1.00 87.12 98 VAL A CA 1
ATOM 711 C C . VAL A 1 98 ? 10.440 -0.559 -23.339 1.00 87.12 98 VAL A C 1
ATOM 713 O O . VAL A 1 98 ? 10.173 -0.836 -22.174 1.00 87.12 98 VAL A O 1
ATOM 716 N N . ARG A 1 99 ? 9.750 0.360 -24.021 1.00 87.69 99 ARG A N 1
ATOM 717 C CA . ARG A 1 99 ? 8.642 1.105 -23.423 1.00 87.69 99 ARG A CA 1
ATOM 718 C C . ARG A 1 99 ? 7.509 0.181 -22.998 1.00 87.69 99 ARG A C 1
ATOM 720 O O . ARG A 1 99 ? 7.058 0.307 -21.867 1.00 87.69 99 ARG A O 1
ATOM 727 N N . VAL A 1 100 ? 7.056 -0.711 -23.875 1.00 82.00 100 VAL A N 1
ATOM 728 C CA . VAL A 1 100 ? 5.960 -1.641 -23.572 1.00 82.00 100 VAL A CA 1
ATOM 729 C C . VAL A 1 100 ? 6.370 -2.560 -22.430 1.00 82.00 100 VAL A C 1
ATOM 731 O O . VAL A 1 100 ? 5.701 -2.576 -21.404 1.00 82.00 100 VAL A O 1
ATOM 734 N N . MET A 1 101 ? 7.524 -3.225 -22.541 1.00 81.75 101 MET A N 1
ATOM 735 C CA . MET A 1 101 ? 7.998 -4.142 -21.504 1.00 81.75 101 MET A CA 1
ATOM 736 C C . MET A 1 101 ? 8.153 -3.453 -20.148 1.00 81.75 101 MET A C 1
ATOM 738 O O . MET A 1 101 ? 7.702 -3.989 -19.144 1.00 81.75 101 MET A O 1
ATOM 742 N N . VAL A 1 102 ? 8.783 -2.275 -20.096 1.00 81.88 102 VAL A N 1
ATOM 743 C CA . VAL A 1 102 ? 9.011 -1.568 -18.829 1.00 81.88 102 VAL A CA 1
ATOM 744 C C . VAL A 1 102 ? 7.704 -1.035 -18.258 1.00 81.88 102 VAL A C 1
ATOM 746 O O . VAL A 1 102 ? 7.463 -1.221 -17.071 1.00 81.88 102 VAL A O 1
ATOM 749 N N . MET A 1 103 ? 6.866 -0.379 -19.063 1.00 80.38 103 MET A N 1
ATOM 750 C CA . MET A 1 103 ? 5.635 0.231 -18.554 1.00 80.38 103 MET A CA 1
ATOM 751 C C . MET A 1 103 ? 4.638 -0.834 -18.110 1.00 80.38 103 MET A C 1
ATOM 753 O O . MET A 1 103 ? 4.152 -0.739 -16.990 1.00 80.38 103 MET A O 1
ATOM 757 N N . GLU A 1 104 ? 4.407 -1.877 -18.913 1.00 79.56 104 GLU A N 1
ATOM 758 C CA . GLU A 1 104 ? 3.493 -2.962 -18.538 1.00 79.56 104 GLU A CA 1
ATOM 759 C C . GLU A 1 104 ? 4.012 -3.739 -17.326 1.00 79.56 104 GLU A C 1
ATOM 761 O O . GLU A 1 104 ? 3.249 -4.002 -16.400 1.00 79.56 104 GLU A O 1
ATOM 766 N N . MET A 1 105 ? 5.312 -4.063 -17.264 1.00 74.19 105 MET A N 1
ATOM 767 C CA . MET A 1 105 ? 5.858 -4.734 -16.079 1.00 74.19 105 MET A CA 1
ATOM 768 C C . MET A 1 105 ? 5.746 -3.866 -14.829 1.00 74.19 105 MET A C 1
ATOM 770 O O . MET A 1 105 ? 5.417 -4.382 -13.766 1.00 74.19 105 MET A O 1
ATOM 774 N N . VAL A 1 106 ? 6.042 -2.568 -14.924 1.00 78.75 106 VAL A N 1
ATOM 775 C CA . VAL A 1 106 ? 5.946 -1.660 -13.775 1.00 78.75 106 VAL A CA 1
ATOM 776 C C . VAL A 1 106 ? 4.496 -1.497 -13.338 1.00 78.75 106 VAL A C 1
ATOM 778 O O . VAL A 1 106 ? 4.234 -1.553 -12.142 1.00 78.75 106 VAL A O 1
ATOM 781 N N . GLU A 1 107 ? 3.565 -1.333 -14.272 1.00 81.31 107 GLU A N 1
ATOM 782 C CA . GLU A 1 107 ? 2.140 -1.188 -13.978 1.00 81.31 107 GLU A CA 1
ATOM 783 C C . GLU A 1 107 ? 1.593 -2.438 -13.285 1.00 81.31 107 GLU A C 1
ATOM 785 O O . GLU A 1 107 ? 1.072 -2.330 -12.177 1.00 81.31 107 GLU A O 1
ATOM 790 N N . VAL A 1 108 ? 1.842 -3.628 -13.845 1.00 76.75 108 VAL A N 1
ATOM 791 C CA . VAL A 1 108 ? 1.433 -4.905 -13.239 1.00 76.75 108 VAL A CA 1
ATOM 792 C C . VAL A 1 108 ? 2.086 -5.107 -11.871 1.00 76.75 108 VAL A C 1
ATOM 794 O O . VAL A 1 108 ? 1.404 -5.439 -10.905 1.00 76.75 108 VAL A O 1
ATOM 797 N N . MET A 1 109 ? 3.397 -4.871 -11.739 1.00 74.81 109 MET A N 1
ATOM 798 C CA . MET A 1 109 ? 4.073 -5.016 -10.445 1.00 74.81 109 MET A CA 1
ATOM 799 C C . MET A 1 109 ? 3.515 -4.056 -9.392 1.00 74.81 109 MET A C 1
ATOM 801 O O . MET A 1 109 ? 3.338 -4.447 -8.242 1.00 74.81 109 MET A O 1
ATOM 805 N N . VAL A 1 110 ? 3.266 -2.796 -9.745 1.00 77.62 110 VAL A N 1
ATOM 806 C CA . VAL A 1 110 ? 2.758 -1.810 -8.788 1.00 77.62 110 VAL A CA 1
ATOM 807 C C . VAL A 1 110 ? 1.312 -2.124 -8.421 1.00 77.62 110 VAL A C 1
ATOM 809 O O . VAL A 1 110 ? 0.988 -2.177 -7.237 1.00 77.62 110 VAL A O 1
ATOM 812 N N . GLU A 1 111 ? 0.443 -2.352 -9.400 1.00 76.25 111 GLU A N 1
ATOM 813 C CA . GLU A 1 111 ? -0.978 -2.558 -9.140 1.00 76.25 111 GLU A CA 1
ATOM 814 C C . GLU A 1 111 ? -1.235 -3.887 -8.427 1.00 76.25 111 GLU A C 1
ATOM 816 O O . GLU A 1 111 ? -1.867 -3.902 -7.369 1.00 76.25 111 GLU A O 1
ATOM 821 N N . GLU A 1 112 ? -0.694 -4.992 -8.940 1.00 74.19 112 GLU A N 1
ATOM 822 C CA . GLU A 1 112 ? -0.955 -6.304 -8.356 1.00 74.19 112 GLU A CA 1
ATOM 823 C C . GLU A 1 112 ? -0.174 -6.505 -7.063 1.00 74.19 112 GLU A C 1
ATOM 825 O O . GLU A 1 112 ? -0.765 -6.849 -6.043 1.00 74.19 112 GLU A O 1
ATOM 830 N N . VAL A 1 113 ? 1.144 -6.281 -7.058 1.00 72.69 113 VAL A N 1
ATOM 831 C CA . VAL A 1 113 ? 1.958 -6.635 -5.885 1.00 72.69 113 VAL A CA 1
ATOM 832 C C . VAL A 1 113 ? 1.769 -5.617 -4.772 1.00 72.69 113 VAL A C 1
ATOM 834 O O . VAL A 1 113 ? 1.471 -5.998 -3.642 1.00 72.69 113 VAL A O 1
ATOM 837 N N . VAL A 1 114 ? 1.920 -4.321 -5.061 1.00 71.38 114 VAL A N 1
ATOM 838 C CA . VAL A 1 114 ? 1.802 -3.294 -4.013 1.00 71.38 114 VAL A CA 1
ATOM 839 C C . VAL A 1 114 ? 0.346 -3.135 -3.591 1.00 71.38 114 VAL A C 1
ATOM 841 O O . VAL A 1 114 ? 0.073 -3.078 -2.392 1.00 71.38 114 VAL A O 1
ATOM 844 N N . GLY A 1 115 ? -0.593 -3.125 -4.541 1.00 72.19 115 GLY A N 1
ATOM 845 C CA . GLY A 1 115 ? -2.022 -3.057 -4.238 1.00 72.19 115 GLY A CA 1
ATOM 846 C C . GLY A 1 115 ? -2.498 -4.232 -3.381 1.00 72.19 115 GLY A C 1
ATOM 847 O O . GLY A 1 115 ? -3.128 -4.005 -2.342 1.00 72.19 115 GLY A O 1
ATOM 848 N N . ALA A 1 116 ? -2.145 -5.472 -3.747 1.00 71.56 116 ALA A N 1
ATOM 849 C CA . ALA A 1 116 ? -2.507 -6.646 -2.951 1.00 71.56 116 ALA A CA 1
ATOM 850 C C . ALA A 1 116 ? -1.834 -6.634 -1.576 1.00 71.56 116 ALA A C 1
ATOM 852 O O . ALA A 1 116 ? -2.520 -6.836 -0.576 1.00 71.56 116 ALA A O 1
ATOM 853 N N . MET A 1 117 ? -0.534 -6.320 -1.494 1.00 69.94 117 MET A N 1
ATOM 854 C CA . MET A 1 117 ? 0.162 -6.232 -0.207 1.00 69.94 117 MET A CA 1
ATOM 855 C C . MET A 1 117 ? -0.477 -5.195 0.717 1.00 69.94 117 MET A C 1
ATOM 857 O O . MET A 1 117 ? -0.671 -5.474 1.896 1.00 69.94 117 MET A O 1
ATOM 861 N N . VAL A 1 118 ? -0.832 -4.009 0.215 1.00 71.44 118 VAL A N 1
ATOM 862 C CA . VAL A 1 118 ? -1.473 -2.976 1.040 1.00 71.44 118 VAL A CA 1
ATOM 863 C C . VAL A 1 118 ? -2.848 -3.437 1.514 1.00 71.44 118 VAL A C 1
ATOM 865 O O . VAL A 1 118 ? -3.136 -3.321 2.705 1.00 71.44 118 VAL A O 1
ATOM 868 N N . MET A 1 119 ? -3.687 -3.973 0.623 1.00 69.62 119 MET A N 1
ATOM 869 C CA . MET A 1 119 ? -5.027 -4.434 0.998 1.00 69.62 119 MET A CA 1
ATOM 870 C C . MET A 1 119 ? -4.986 -5.585 1.999 1.00 69.62 119 MET A C 1
ATOM 872 O O . MET A 1 119 ? -5.706 -5.553 2.995 1.00 69.62 119 MET A O 1
ATOM 876 N N . GLU A 1 120 ? -4.142 -6.582 1.759 1.00 70.19 120 GLU A N 1
ATOM 877 C CA . GLU A 1 120 ? -4.054 -7.764 2.606 1.00 70.19 120 GLU A CA 1
ATOM 878 C C . GLU A 1 120 ? -3.429 -7.415 3.959 1.00 70.19 120 GLU A C 1
ATOM 880 O O . GLU A 1 120 ? -4.027 -7.674 5.000 1.00 70.19 120 GLU A O 1
ATOM 885 N N . VAL A 1 121 ? -2.282 -6.731 3.975 1.00 68.50 121 VAL A N 1
ATOM 886 C CA . VAL A 1 121 ? -1.576 -6.416 5.223 1.00 68.50 121 VAL A CA 1
ATOM 887 C C . VAL A 1 121 ? -2.348 -5.397 6.060 1.00 68.50 121 VAL A C 1
ATOM 889 O O . VAL A 1 121 ? -2.511 -5.601 7.262 1.00 68.50 121 VAL A O 1
ATOM 892 N N . MET A 1 122 ? -2.862 -4.311 5.467 1.00 63.75 122 MET A N 1
ATOM 893 C CA . MET A 1 122 ? -3.642 -3.333 6.239 1.00 63.75 122 MET A CA 1
ATOM 894 C C . MET A 1 122 ? -5.017 -3.868 6.627 1.00 63.75 122 MET A C 1
ATOM 896 O O . MET A 1 122 ? -5.463 -3.615 7.745 1.00 63.75 122 MET A O 1
ATOM 900 N N . GLY A 1 123 ? -5.672 -4.630 5.749 1.00 66.19 123 GLY A N 1
ATOM 901 C CA . GLY A 1 123 ? -6.955 -5.262 6.047 1.00 66.19 123 GLY A CA 1
ATOM 902 C C . GLY A 1 123 ? -6.852 -6.245 7.212 1.00 66.19 123 GLY A C 1
ATOM 903 O O . GLY A 1 123 ? -7.652 -6.166 8.147 1.00 66.19 123 GLY A O 1
ATOM 904 N N . LEU A 1 124 ? -5.834 -7.112 7.199 1.00 65.69 124 LEU A N 1
ATOM 905 C CA . LEU A 1 124 ? -5.561 -8.050 8.289 1.00 65.69 124 LEU A CA 1
ATOM 906 C C . LEU A 1 124 ? -5.162 -7.324 9.573 1.00 65.69 124 LEU A C 1
ATOM 908 O O . LEU A 1 124 ? -5.747 -7.597 10.616 1.00 65.69 124 LEU A O 1
ATOM 912 N N . MET A 1 125 ? -4.254 -6.342 9.518 1.00 64.62 125 MET A N 1
ATOM 913 C CA . MET A 1 125 ? -3.887 -5.574 10.716 1.00 64.62 125 MET A CA 1
ATOM 914 C C . MET A 1 125 ? -5.098 -4.892 11.357 1.00 64.62 125 MET A C 1
ATOM 916 O O . MET A 1 125 ? -5.236 -4.917 12.577 1.00 64.62 125 MET A O 1
ATOM 920 N N . VAL A 1 126 ? -5.993 -4.293 10.568 1.00 66.38 126 VAL A N 1
ATOM 921 C CA . VAL A 1 126 ? -7.181 -3.630 11.118 1.00 66.38 126 VAL A CA 1
ATOM 922 C C . VAL A 1 126 ? -8.159 -4.650 11.696 1.00 66.38 126 VAL A C 1
ATOM 924 O O . VAL A 1 126 ? -8.569 -4.496 12.844 1.00 66.38 126 VAL A O 1
ATOM 927 N N . MET A 1 127 ? -8.533 -5.691 10.947 1.00 64.06 127 MET A N 1
ATOM 928 C CA . MET A 1 127 ? -9.501 -6.673 11.450 1.00 64.06 127 MET A CA 1
ATOM 929 C C . MET A 1 127 ? -8.980 -7.427 12.666 1.00 64.06 127 MET A C 1
ATOM 931 O O . MET A 1 127 ? -9.692 -7.558 13.657 1.00 64.06 127 MET A O 1
ATOM 935 N N . GLU A 1 128 ? -7.755 -7.925 12.590 1.00 65.94 128 GLU A N 1
ATOM 936 C CA . GLU A 1 128 ? -7.224 -8.828 13.596 1.00 65.94 128 GLU A CA 1
ATOM 937 C C . GLU A 1 128 ? -6.785 -8.036 14.827 1.00 65.94 128 GLU A C 1
ATOM 939 O O . GLU A 1 128 ? -7.273 -8.281 15.924 1.00 65.94 128 GLU A O 1
ATOM 944 N N . VAL A 1 129 ? -5.955 -7.003 14.665 1.00 65.56 129 VAL A N 1
ATOM 945 C CA . VAL A 1 129 ? -5.416 -6.272 15.821 1.00 65.56 129 VAL A CA 1
ATOM 946 C C . VAL A 1 129 ? -6.487 -5.397 16.466 1.00 65.56 129 VAL A C 1
ATOM 948 O O . VAL A 1 129 ? -6.688 -5.470 17.677 1.00 65.56 129 VAL A O 1
ATOM 951 N N . VAL A 1 130 ? -7.206 -4.579 15.690 1.00 61.84 130 VAL A N 1
ATOM 952 C CA . VAL A 1 130 ? -8.220 -3.674 16.264 1.00 61.84 130 VAL A CA 1
ATOM 953 C C . VAL A 1 130 ? -9.457 -4.456 16.693 1.00 61.84 130 VAL A C 1
ATOM 955 O O . VAL A 1 130 ? -9.973 -4.219 17.784 1.00 61.84 130 VAL A O 1
ATOM 958 N N . GLY A 1 131 ? -9.912 -5.413 15.879 1.00 61.84 131 GLY A N 1
ATOM 959 C CA . GLY A 1 131 ? -11.066 -6.246 16.214 1.00 61.84 131 GLY A CA 1
ATOM 960 C C . GLY A 1 131 ? -10.843 -7.084 17.472 1.00 61.84 131 GLY A C 1
ATOM 961 O O . GLY A 1 131 ? -11.701 -7.064 18.359 1.00 61.84 131 GLY A O 1
ATOM 962 N N . MET A 1 132 ? -9.688 -7.753 17.607 1.00 62.84 132 MET A N 1
ATOM 963 C CA . MET A 1 132 ? -9.375 -8.508 18.828 1.00 62.84 132 MET A CA 1
ATOM 964 C C . MET A 1 132 ? -9.186 -7.589 20.032 1.00 62.84 132 MET A C 1
ATOM 966 O O . MET A 1 132 ? -9.752 -7.874 21.081 1.00 62.84 132 MET A O 1
ATOM 970 N N . MET A 1 133 ? -8.486 -6.454 19.897 1.00 64.62 133 MET A N 1
ATOM 971 C CA . MET A 1 133 ? -8.349 -5.513 21.018 1.00 64.62 133 MET A CA 1
ATOM 972 C C . MET A 1 133 ? -9.706 -5.020 21.526 1.00 64.62 133 MET A C 1
ATOM 974 O O . MET A 1 133 ? -9.912 -4.945 22.734 1.00 64.62 133 MET A O 1
ATOM 978 N N . VAL A 1 134 ? -10.649 -4.699 20.638 1.00 65.44 134 VAL A N 1
ATOM 979 C CA . VAL A 1 134 ? -11.984 -4.259 21.064 1.00 65.44 134 VAL A CA 1
ATOM 980 C C . VAL A 1 134 ? -12.748 -5.406 21.725 1.00 65.44 134 VAL A C 1
ATOM 982 O O . VAL A 1 134 ? -13.269 -5.220 22.822 1.00 65.44 134 VAL A O 1
ATOM 985 N N . MET A 1 135 ? -12.811 -6.587 21.103 1.00 62.50 135 MET A N 1
ATOM 986 C CA . MET A 1 135 ? -13.593 -7.696 21.657 1.00 62.50 135 MET A CA 1
ATOM 987 C C . MET A 1 135 ? -13.015 -8.234 22.964 1.00 62.50 135 MET A C 1
ATOM 989 O O . MET A 1 135 ? -13.755 -8.386 23.932 1.00 62.50 135 MET A O 1
ATOM 993 N N . GLU A 1 136 ? -11.714 -8.508 23.011 1.00 66.56 136 GLU A N 1
ATOM 994 C CA . GLU A 1 136 ? -11.092 -9.083 24.199 1.00 66.56 136 GLU A CA 1
ATOM 995 C C . GLU A 1 136 ? -10.938 -8.034 25.289 1.00 66.56 136 GLU A C 1
ATOM 997 O O . GLU A 1 136 ? -11.437 -8.229 26.391 1.00 66.56 136 GLU A O 1
ATOM 1002 N N . VAL A 1 137 ? -10.310 -6.890 25.010 1.00 66.19 137 VAL A N 1
ATOM 1003 C CA . VAL A 1 137 ? -9.979 -5.944 26.084 1.00 66.19 137 VAL A CA 1
ATOM 1004 C C . VAL A 1 137 ? -11.232 -5.242 26.596 1.00 66.19 137 VAL A C 1
ATOM 1006 O O . VAL A 1 137 ? -11.444 -5.199 27.806 1.00 66.19 137 VAL A O 1
ATOM 1009 N N . MET A 1 138 ? -12.102 -4.719 25.721 1.00 58.88 138 MET A N 1
ATOM 1010 C CA . MET A 1 138 ? -13.328 -4.071 26.209 1.00 58.88 138 MET A CA 1
ATOM 1011 C C . MET A 1 138 ? -14.349 -5.082 26.721 1.00 58.88 138 MET A C 1
ATOM 1013 O O . MET A 1 138 ? -14.996 -4.813 27.731 1.00 58.88 138 MET A O 1
ATOM 1017 N N . GLY A 1 139 ? -14.480 -6.243 26.073 1.00 63.91 139 GLY A N 1
ATOM 1018 C CA . GLY A 1 139 ? -15.379 -7.298 26.536 1.00 63.91 139 GLY A CA 1
ATOM 1019 C C . GLY A 1 139 ? -15.001 -7.811 27.926 1.00 63.91 139 GLY A C 1
ATOM 1020 O O . GLY A 1 139 ? -15.865 -7.884 28.801 1.00 63.91 139 GLY A O 1
ATOM 1021 N N . LEU A 1 140 ? -13.712 -8.088 28.159 1.00 65.69 140 LEU A N 1
ATOM 1022 C CA . LEU A 1 140 ? -13.211 -8.509 29.469 1.00 65.69 140 LEU A CA 1
ATOM 1023 C C . LEU A 1 140 ? -13.317 -7.390 30.501 1.00 65.69 140 LEU A C 1
ATOM 1025 O O . LEU A 1 140 ? -13.824 -7.642 31.589 1.00 65.69 140 LEU A O 1
ATOM 1029 N N . MET A 1 141 ? -12.946 -6.147 30.168 1.00 65.94 141 MET A N 1
ATOM 1030 C CA . MET A 1 141 ? -13.102 -5.027 31.104 1.00 65.94 141 MET A CA 1
ATOM 1031 C C . MET A 1 141 ? -14.558 -4.842 31.541 1.00 65.94 141 MET A C 1
ATOM 1033 O O . MET A 1 141 ? -14.815 -4.609 32.718 1.00 65.94 141 MET A O 1
ATOM 1037 N N . VAL A 1 142 ? -15.527 -4.958 30.630 1.00 68.00 142 VAL A N 1
ATOM 1038 C CA . VAL A 1 142 ? -16.943 -4.839 30.996 1.00 68.00 142 VAL A CA 1
ATOM 1039 C C . VAL A 1 142 ? -17.385 -6.025 31.853 1.00 68.00 142 VAL A C 1
ATOM 1041 O O . VAL A 1 142 ? -17.985 -5.811 32.904 1.00 68.00 142 VAL A O 1
ATOM 1044 N N . MET A 1 143 ? -17.086 -7.264 31.452 1.00 63.28 143 MET A N 1
ATOM 1045 C CA . MET A 1 143 ? -17.512 -8.438 32.222 1.00 63.28 143 MET A CA 1
ATOM 1046 C C . MET A 1 143 ? -16.865 -8.508 33.602 1.00 63.28 143 MET A C 1
ATOM 1048 O O . MET A 1 143 ? -17.577 -8.667 34.589 1.00 63.28 143 MET A O 1
ATOM 1052 N N . GLU A 1 144 ? -15.542 -8.392 33.687 1.00 68.62 144 GLU A N 1
ATOM 1053 C CA . GLU A 1 144 ? -14.847 -8.496 34.966 1.00 68.62 144 GLU A CA 1
ATOM 1054 C C . GLU A 1 144 ? -15.113 -7.271 35.826 1.00 68.62 144 GLU A C 1
ATOM 1056 O O . GLU A 1 144 ? -15.596 -7.409 36.943 1.00 68.62 144 GLU A O 1
ATOM 1061 N N . VAL A 1 145 ? -14.847 -6.062 35.332 1.00 67.75 145 VAL A N 1
ATOM 1062 C CA . VAL A 1 145 ? -14.879 -4.883 36.206 1.00 67.75 145 VAL A CA 1
ATOM 1063 C C . VAL A 1 145 ? -16.315 -4.507 36.551 1.00 67.75 145 VAL A C 1
ATOM 1065 O O . VAL A 1 145 ? -16.639 -4.338 37.723 1.00 67.75 145 VAL A O 1
ATOM 1068 N N . VAL A 1 146 ? -17.205 -4.397 35.560 1.00 64.88 146 VAL A N 1
ATOM 1069 C CA . VAL A 1 146 ? -18.597 -3.997 35.828 1.00 64.88 146 VAL A CA 1
ATOM 1070 C C . VAL A 1 146 ? -19.374 -5.151 36.452 1.00 64.88 146 VAL A C 1
ATOM 1072 O O . VAL A 1 146 ? -20.098 -4.936 37.423 1.00 64.88 146 VAL A O 1
ATOM 1075 N N . GLY A 1 147 ? -19.203 -6.374 35.943 1.00 63.81 147 GLY A N 1
ATOM 1076 C CA . GLY A 1 147 ? -19.873 -7.553 36.490 1.00 63.81 147 GLY A CA 1
ATOM 1077 C C . GLY A 1 147 ? -19.488 -7.830 37.943 1.00 63.81 147 GLY A C 1
ATOM 1078 O O . GLY A 1 147 ? -20.384 -8.004 38.772 1.00 63.81 147 GLY A O 1
ATOM 1079 N N . MET A 1 148 ? -18.191 -7.797 38.286 1.00 66.31 148 MET A N 1
ATOM 1080 C CA . MET A 1 148 ? -17.764 -7.971 39.681 1.00 66.31 148 MET A CA 1
ATOM 1081 C C . MET A 1 148 ? -18.194 -6.800 40.558 1.00 66.31 148 MET A C 1
ATOM 1083 O O . MET A 1 148 ? -18.715 -7.045 41.640 1.00 66.31 148 MET A O 1
ATOM 1087 N N . MET A 1 149 ? -18.083 -5.544 40.102 1.00 66.19 149 MET A N 1
ATOM 1088 C CA . MET A 1 149 ? -18.563 -4.411 40.904 1.00 66.19 149 MET A CA 1
ATOM 1089 C C . MET A 1 149 ? -20.056 -4.520 41.222 1.00 66.19 149 MET A C 1
ATOM 1091 O O . MET A 1 149 ? -20.457 -4.251 42.350 1.00 66.19 149 MET A O 1
ATOM 1095 N N . VAL A 1 150 ? -20.895 -4.928 40.268 1.00 67.62 150 VAL A N 1
ATOM 1096 C CA . VAL A 1 150 ? -22.330 -5.097 40.532 1.00 67.62 150 VAL A CA 1
ATOM 1097 C C . VAL A 1 150 ? -22.569 -6.257 41.496 1.00 67.62 150 VAL A C 1
ATOM 1099 O O . VAL A 1 150 ? -23.278 -6.079 42.483 1.00 67.62 150 VAL A O 1
ATOM 1102 N N . MET A 1 151 ? -21.977 -7.427 41.246 1.00 64.81 151 MET A N 1
ATOM 1103 C CA . MET A 1 151 ? -22.208 -8.609 42.083 1.00 64.81 151 MET A CA 1
ATOM 1104 C C . MET A 1 151 ? -21.672 -8.438 43.502 1.00 64.81 151 MET A C 1
ATOM 1106 O O . MET A 1 151 ? -22.402 -8.682 44.460 1.00 64.81 151 MET A O 1
ATOM 1110 N N . GLU A 1 152 ? -20.423 -8.007 43.648 1.00 68.19 152 GLU A N 1
ATOM 1111 C CA . GLU A 1 152 ? -19.796 -7.872 44.957 1.00 68.19 152 GLU A CA 1
ATOM 1112 C C . GLU A 1 152 ? -20.340 -6.656 45.694 1.00 68.19 152 GLU A C 1
ATOM 1114 O O . GLU A 1 152 ? -20.829 -6.794 46.809 1.00 68.19 152 GLU A O 1
ATOM 1119 N N . VAL A 1 153 ? -20.334 -5.466 45.087 1.00 67.94 153 VAL A N 1
ATOM 1120 C CA . VAL A 1 153 ? -20.694 -4.251 45.829 1.00 67.94 153 VAL A CA 1
ATOM 1121 C C . VAL A 1 153 ? -22.194 -4.201 46.106 1.00 67.94 153 VAL A C 1
ATOM 1123 O O . VAL A 1 153 ? -22.583 -3.942 47.244 1.00 67.94 153 VAL A O 1
ATOM 1126 N N . MET A 1 154 ? -23.062 -4.471 45.121 1.00 60.84 154 MET A N 1
ATOM 1127 C CA . MET A 1 154 ? -24.507 -4.466 45.399 1.00 60.84 154 MET A CA 1
ATOM 1128 C C . MET A 1 154 ? -24.947 -5.689 46.197 1.00 60.84 154 MET A C 1
ATOM 1130 O O . MET A 1 154 ? -25.801 -5.549 47.070 1.00 60.84 154 MET A O 1
ATOM 1134 N N . GLY A 1 155 ? -24.360 -6.863 45.953 1.00 65.69 155 GLY A N 1
ATOM 1135 C CA . GLY A 1 155 ? -24.656 -8.061 46.736 1.00 65.69 155 GLY A CA 1
ATOM 1136 C C . GLY A 1 155 ? -24.297 -7.889 48.212 1.00 65.69 155 GLY A C 1
ATOM 1137 O O . GLY A 1 155 ? -25.127 -8.174 49.078 1.00 65.69 155 GLY A O 1
ATOM 1138 N N . LEU A 1 156 ? -23.106 -7.353 48.504 1.00 67.81 156 LEU A N 1
ATOM 1139 C CA . LEU A 1 156 ? -22.673 -7.062 49.872 1.00 67.81 156 LEU A CA 1
ATOM 1140 C C . LEU A 1 156 ? -23.499 -5.943 50.501 1.00 67.81 156 LEU A C 1
ATOM 1142 O O . LEU A 1 156 ? -23.964 -6.115 51.622 1.00 67.81 156 LEU A O 1
ATOM 1146 N N . MET A 1 157 ? -23.773 -4.845 49.785 1.00 67.50 157 MET A N 1
ATOM 1147 C CA . MET A 1 157 ? -24.632 -3.781 50.318 1.00 67.50 157 MET A CA 1
ATOM 1148 C C . MET A 1 157 ? -26.027 -4.294 50.684 1.00 67.50 157 MET A C 1
ATOM 1150 O O . MET A 1 157 ? -26.555 -3.924 51.728 1.00 67.50 157 MET A O 1
ATOM 1154 N N . VAL A 1 158 ? -26.635 -5.156 49.866 1.00 69.69 158 VAL A N 1
ATOM 1155 C CA . VAL A 1 158 ? -27.952 -5.723 50.184 1.00 69.69 158 VAL A CA 1
ATOM 1156 C C . VAL A 1 158 ? -27.861 -6.669 51.380 1.00 69.69 158 VAL A C 1
ATOM 1158 O O . VAL A 1 158 ? -28.651 -6.530 52.310 1.00 69.69 158 VAL A O 1
ATOM 1161 N N . MET A 1 159 ? -26.908 -7.606 51.399 1.00 65.50 159 MET A N 1
ATOM 1162 C CA . MET A 1 159 ? -26.796 -8.547 52.517 1.00 65.50 159 MET A CA 1
ATOM 1163 C C . MET A 1 159 ? -26.443 -7.863 53.835 1.00 65.50 159 MET A C 1
ATOM 1165 O O . MET A 1 159 ? -27.116 -8.109 54.832 1.00 65.50 159 MET A O 1
ATOM 1169 N N . GLU A 1 160 ? -25.419 -7.013 53.860 1.00 68.00 160 GLU A N 1
ATOM 1170 C CA . GLU A 1 160 ? -25.002 -6.354 55.095 1.00 68.00 160 GLU A CA 1
ATOM 1171 C C . GLU A 1 160 ? -26.016 -5.301 55.516 1.00 68.00 160 GLU A C 1
ATOM 1173 O O . GLU A 1 160 ? -26.535 -5.363 56.623 1.00 68.00 160 GLU A O 1
ATOM 1178 N N . VAL A 1 161 ? -26.352 -4.341 54.653 1.00 68.44 161 VAL A N 1
ATOM 1179 C CA . VAL A 1 161 ? -27.155 -3.194 55.095 1.00 68.44 161 VAL A CA 1
ATOM 1180 C C . VAL A 1 161 ? -28.608 -3.603 55.313 1.00 68.44 161 VAL A C 1
ATOM 1182 O O . VAL A 1 161 ? -29.173 -3.315 56.365 1.00 68.44 161 VAL A O 1
ATOM 1185 N N . VAL A 1 162 ? -29.230 -4.300 54.357 1.00 65.38 162 VAL A N 1
ATOM 1186 C CA . VAL A 1 162 ? -30.644 -4.695 54.495 1.00 65.38 162 VAL A CA 1
ATOM 1187 C C . VAL A 1 162 ? -30.790 -5.855 55.472 1.00 65.38 162 VAL A C 1
ATOM 1189 O O . VAL A 1 162 ? -31.686 -5.824 56.313 1.00 65.38 162 VAL A O 1
ATOM 1192 N N . GLY A 1 163 ? -29.903 -6.851 55.404 1.00 64.50 163 GLY A N 1
ATOM 1193 C CA . GLY A 1 163 ? -29.927 -7.990 56.321 1.00 64.50 163 GLY A CA 1
ATOM 1194 C C . GLY A 1 163 ? -29.735 -7.573 57.779 1.00 64.50 163 GLY A C 1
ATOM 1195 O O . GLY A 1 163 ? -30.542 -7.973 58.619 1.00 64.50 163 GLY A O 1
ATOM 1196 N N . MET A 1 164 ? -28.747 -6.718 58.080 1.00 66.12 164 MET A N 1
ATOM 1197 C CA . MET A 1 164 ? -28.556 -6.214 59.447 1.00 66.12 164 MET A CA 1
ATOM 1198 C C . MET A 1 164 ? -29.700 -5.301 59.883 1.00 66.12 164 MET A C 1
ATOM 1200 O O . MET A 1 164 ? -30.194 -5.455 60.992 1.00 66.12 164 MET A O 1
ATOM 1204 N N . MET A 1 165 ? -30.210 -4.407 59.025 1.00 65.88 165 MET A N 1
ATOM 1205 C CA . MET A 1 165 ? -31.367 -3.583 59.404 1.00 65.88 165 MET A CA 1
ATOM 1206 C C . MET A 1 165 ? -32.599 -4.428 59.750 1.00 65.88 165 MET A C 1
ATOM 1208 O O . MET A 1 165 ? -33.305 -4.114 60.704 1.00 65.88 165 MET A O 1
ATOM 1212 N N . VAL A 1 166 ? -32.874 -5.500 59.004 1.00 68.31 166 VAL A N 1
ATOM 1213 C CA . VAL A 1 166 ? -34.015 -6.373 59.309 1.00 68.31 166 VAL A CA 1
ATOM 1214 C C . VAL A 1 166 ? -33.771 -7.170 60.588 1.00 68.31 166 VAL A C 1
ATOM 1216 O O . VAL A 1 166 ? -34.649 -7.199 61.448 1.00 68.31 166 VAL A O 1
ATOM 1219 N N . MET A 1 167 ? -32.608 -7.807 60.743 1.00 64.81 167 MET A N 1
ATOM 1220 C CA . MET A 1 167 ? -32.351 -8.620 61.935 1.00 64.81 167 MET A CA 1
ATOM 1221 C C . MET A 1 167 ? -32.237 -7.774 63.198 1.00 64.81 167 MET A C 1
ATOM 1223 O O . MET A 1 167 ? -32.918 -8.060 64.182 1.00 64.81 167 MET A O 1
ATOM 1227 N N . ASP A 1 168 ? -31.428 -6.722 63.162 1.00 67.81 168 ASP A N 1
ATOM 1228 C CA . ASP A 1 168 ? -31.111 -5.956 64.358 1.00 67.81 168 ASP A CA 1
ATOM 1229 C C . ASP A 1 168 ? -32.242 -4.994 64.694 1.00 67.81 168 ASP A C 1
ATOM 1231 O O . ASP A 1 168 ? -32.709 -4.967 65.823 1.00 67.81 168 ASP A O 1
ATOM 1235 N N . VAL A 1 169 ? -32.750 -4.220 63.733 1.00 67.12 169 VAL A N 1
ATOM 1236 C CA . VAL A 1 169 ? -33.762 -3.208 64.066 1.00 67.12 169 VAL A CA 1
ATOM 1237 C C . VAL A 1 169 ? -35.129 -3.854 64.232 1.00 67.12 169 VAL A C 1
ATOM 1239 O O . VAL A 1 169 ? -35.764 -3.693 65.269 1.00 67.12 169 VAL A O 1
ATOM 1242 N N . ILE A 1 170 ? -35.599 -4.611 63.239 1.00 65.50 170 ILE A N 1
ATOM 1243 C CA . ILE A 1 170 ? -36.958 -5.171 63.296 1.00 65.50 170 ILE A CA 1
ATOM 1244 C C . ILE A 1 170 ? -37.019 -6.314 64.311 1.00 65.50 170 ILE A C 1
ATOM 1246 O O . ILE A 1 170 ? -37.956 -6.366 65.106 1.00 65.50 170 ILE A O 1
ATOM 1250 N N . GLY A 1 171 ? -36.022 -7.203 64.324 1.00 66.38 171 GLY A N 1
ATOM 1251 C CA . GLY A 1 171 ? -35.971 -8.315 65.272 1.00 66.38 171 GLY A CA 1
ATOM 1252 C C . GLY A 1 171 ? -35.931 -7.854 66.730 1.00 66.38 171 GLY A C 1
ATOM 1253 O O . GLY A 1 171 ? -36.733 -8.339 67.533 1.00 66.38 171 GLY A O 1
ATOM 1254 N N . LEU A 1 172 ? -35.070 -6.885 67.069 1.00 68.94 172 LEU A N 1
ATOM 1255 C CA . LEU A 1 172 ? -34.996 -6.362 68.439 1.00 68.94 172 LEU A CA 1
ATOM 1256 C C . LEU A 1 172 ? -36.241 -5.561 68.811 1.00 68.94 172 LEU A C 1
ATOM 1258 O O . LEU A 1 172 ? -36.787 -5.789 69.885 1.00 68.94 172 LEU A O 1
ATOM 1262 N N . MET A 1 173 ? -36.754 -4.700 67.923 1.00 69.44 173 MET A N 1
ATOM 1263 C CA . MET A 1 173 ? -37.984 -3.953 68.211 1.00 69.44 173 MET A CA 1
ATOM 1264 C C . MET A 1 173 ? -39.172 -4.885 68.455 1.00 69.44 173 MET A C 1
ATOM 1266 O O . MET A 1 173 ? -39.969 -4.633 69.353 1.00 69.44 173 MET A O 1
ATOM 1270 N N . VAL A 1 174 ? -39.306 -5.969 67.685 1.00 71.12 174 VAL A N 1
ATOM 1271 C CA . VAL A 1 174 ? -40.384 -6.942 67.900 1.00 71.12 174 VAL A CA 1
ATOM 1272 C C . VAL A 1 174 ? -40.196 -7.679 69.223 1.00 71.12 174 VAL A C 1
ATOM 1274 O O . VAL A 1 174 ? -41.167 -7.793 69.967 1.00 71.12 174 VAL A O 1
ATOM 1277 N N . MET A 1 175 ? -38.986 -8.150 69.545 1.00 69.50 175 MET A N 1
ATOM 1278 C CA . MET A 1 175 ? -38.743 -8.821 70.828 1.00 69.50 175 MET A CA 1
ATOM 1279 C C . MET A 1 175 ? -39.015 -7.898 72.015 1.00 69.50 175 MET A C 1
ATOM 1281 O O . MET A 1 175 ? -39.803 -8.264 72.881 1.00 69.50 175 MET A O 1
ATOM 1285 N N . GLU A 1 176 ? -38.441 -6.695 72.030 1.00 69.75 176 GLU A N 1
ATOM 1286 C CA . GLU A 1 176 ? -38.609 -5.750 73.138 1.00 69.75 176 GLU A CA 1
ATOM 1287 C C . GLU A 1 176 ? -40.072 -5.328 73.314 1.00 69.75 176 GLU A C 1
ATOM 1289 O O . GLU A 1 176 ? -40.583 -5.289 74.432 1.00 69.75 176 GLU A O 1
ATOM 1294 N N . VAL A 1 177 ? -40.785 -5.048 72.218 1.00 71.75 177 VAL A N 1
ATOM 1295 C CA . VAL A 1 177 ? -42.198 -4.648 72.285 1.00 71.75 177 VAL A CA 1
ATOM 1296 C C . VAL A 1 177 ? -43.082 -5.801 72.760 1.00 71.75 177 VAL A C 1
ATOM 1298 O O . VAL A 1 177 ? -43.991 -5.578 73.561 1.00 71.75 177 VAL A O 1
ATOM 1301 N N . VAL A 1 178 ? -42.840 -7.027 72.288 1.00 71.19 178 VAL A N 1
ATOM 1302 C CA . VAL A 1 178 ? -43.615 -8.201 72.712 1.00 71.19 178 VAL A CA 1
ATOM 1303 C C . VAL A 1 178 ? -43.332 -8.535 74.174 1.00 71.19 178 VAL A C 1
AT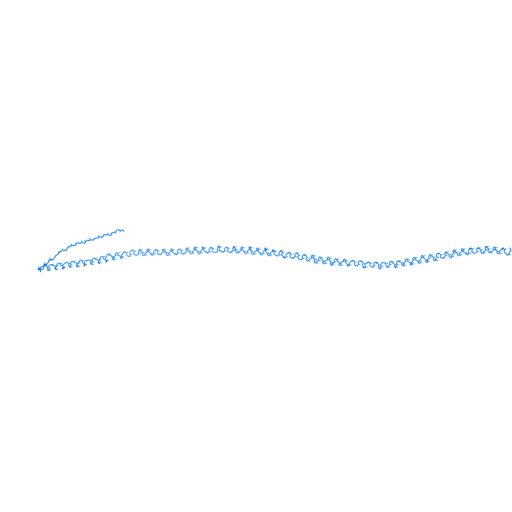OM 1305 O O . VAL A 1 178 ? -44.281 -8.763 74.923 1.00 71.19 178 VAL A O 1
ATOM 1308 N N . GLU A 1 179 ? -42.070 -8.519 74.607 1.00 70.56 179 GLU A N 1
ATOM 1309 C CA . GLU A 1 179 ? -41.713 -8.750 76.009 1.00 70.56 179 GLU A CA 1
ATOM 1310 C C . GLU A 1 179 ? -42.333 -7.699 76.931 1.00 70.56 179 GLU A C 1
ATOM 1312 O O . GLU A 1 179 ? -42.975 -8.079 77.911 1.00 70.56 179 GLU A O 1
ATOM 1317 N N . MET A 1 180 ? -42.243 -6.406 76.594 1.00 66.94 180 MET A N 1
ATOM 1318 C CA . MET A 1 180 ? -42.893 -5.347 77.377 1.00 66.94 180 MET A CA 1
ATOM 1319 C C . MET A 1 180 ? -44.414 -5.518 77.425 1.00 66.94 180 MET A C 1
ATOM 1321 O O . MET A 1 180 ? -45.015 -5.416 78.492 1.00 66.94 180 MET A O 1
ATOM 1325 N N . MET A 1 181 ? -45.075 -5.820 76.300 1.00 69.12 181 MET A N 1
ATOM 1326 C CA . MET A 1 181 ? -46.528 -6.026 76.315 1.00 69.12 181 MET A CA 1
ATOM 1327 C C . MET A 1 181 ? -46.939 -7.219 77.183 1.00 69.12 181 MET A C 1
ATOM 1329 O O . MET A 1 181 ? -47.928 -7.143 77.911 1.00 69.12 181 MET A O 1
ATOM 1333 N N . VAL A 1 182 ? -46.204 -8.328 77.119 1.00 69.62 182 VAL A N 1
ATOM 1334 C CA . VAL A 1 182 ? -46.547 -9.532 77.883 1.00 69.62 182 VAL A CA 1
ATOM 1335 C C . VAL A 1 182 ? -46.243 -9.343 79.367 1.00 69.62 182 VAL A C 1
ATOM 1337 O O . VAL A 1 182 ? -47.103 -9.615 80.205 1.00 69.62 182 VAL A O 1
ATOM 1340 N N . MET A 1 183 ? -45.045 -8.876 79.707 1.00 65.25 183 MET A N 1
ATOM 1341 C CA . MET A 1 183 ? -44.626 -8.752 81.102 1.00 65.25 183 MET A CA 1
ATOM 1342 C C . MET A 1 183 ? -45.348 -7.611 81.804 1.00 65.25 183 MET A C 1
ATOM 1344 O O . MET A 1 183 ? -45.942 -7.828 82.861 1.00 65.25 183 MET A O 1
ATOM 1348 N N . ASP A 1 184 ? -45.348 -6.423 81.207 1.00 68.69 184 ASP A N 1
ATOM 1349 C CA . ASP A 1 184 ? -45.872 -5.248 81.888 1.00 68.69 184 ASP A CA 1
ATOM 1350 C C . ASP A 1 184 ? -47.386 -5.193 81.753 1.00 68.69 184 ASP A C 1
ATOM 1352 O O . ASP A 1 184 ? -48.085 -5.118 82.754 1.00 68.69 184 ASP A O 1
ATOM 1356 N N . VAL A 1 185 ? -47.944 -5.293 80.545 1.00 69.12 185 VAL A N 1
ATOM 1357 C CA . VAL A 1 185 ? -49.396 -5.106 80.397 1.00 69.12 185 VAL A CA 1
ATOM 1358 C C . VAL A 1 185 ? -50.168 -6.321 80.899 1.00 69.12 185 VAL A C 1
ATOM 1360 O O . VAL A 1 185 ? -51.046 -6.179 81.750 1.00 69.12 185 VAL A O 1
ATOM 1363 N N . ILE A 1 186 ? -49.853 -7.523 80.408 1.00 68.69 186 ILE A N 1
ATOM 1364 C CA . ILE A 1 186 ? -50.608 -8.724 80.798 1.00 68.69 186 ILE A CA 1
ATOM 1365 C C . ILE A 1 186 ? -50.274 -9.115 82.240 1.00 68.69 186 ILE A C 1
ATOM 1367 O O . ILE A 1 186 ? -51.186 -9.394 83.020 1.00 68.69 186 ILE A O 1
ATOM 1371 N N . GLY A 1 187 ? -48.993 -9.097 82.620 1.00 66.94 187 GLY A N 1
ATOM 1372 C CA . GLY A 1 187 ? -48.565 -9.408 83.983 1.00 66.94 187 GLY A CA 1
ATOM 1373 C C . GLY A 1 187 ? -49.185 -8.478 85.029 1.00 66.94 187 GLY A C 1
ATOM 1374 O O . GLY A 1 187 ? -49.749 -8.972 86.012 1.00 66.94 187 GLY A O 1
ATOM 1375 N N . LEU A 1 188 ? -49.171 -7.156 84.805 1.00 68.62 188 LEU A N 1
ATOM 1376 C CA . LEU A 1 188 ? -49.820 -6.211 85.722 1.00 68.62 188 LEU A CA 1
ATOM 1377 C C . LEU A 1 188 ? -51.339 -6.364 85.713 1.00 68.62 188 LEU A C 1
ATOM 1379 O O . LEU A 1 188 ? -51.931 -6.386 86.786 1.00 68.62 188 LEU A O 1
ATOM 1383 N N . MET A 1 189 ? -51.983 -6.558 84.556 1.00 68.88 189 MET A N 1
ATOM 1384 C CA . MET A 1 189 ? -53.429 -6.812 84.520 1.00 68.88 189 MET A CA 1
ATOM 1385 C C . MET A 1 189 ? -53.819 -8.049 85.335 1.00 68.88 189 MET A C 1
ATOM 1387 O O . MET A 1 189 ? -54.817 -8.023 86.053 1.00 68.88 189 MET A O 1
ATOM 1391 N N . VAL A 1 190 ? -53.042 -9.130 85.268 1.00 70.56 190 VAL A N 1
ATOM 1392 C CA . VAL A 1 190 ? -53.310 -10.332 86.067 1.00 70.56 190 VAL A CA 1
ATOM 1393 C C . VAL A 1 190 ? -53.091 -10.055 87.555 1.00 70.56 190 VAL A C 1
ATOM 1395 O O . VAL A 1 190 ? -53.956 -10.384 88.368 1.00 70.56 190 VAL A O 1
ATOM 1398 N N . MET A 1 191 ? -51.971 -9.439 87.936 1.00 67.25 191 MET A N 1
ATOM 1399 C CA . MET A 1 191 ? -51.692 -9.174 89.350 1.00 67.25 191 MET A CA 1
ATOM 1400 C C . MET A 1 191 ? -52.675 -8.180 89.967 1.00 67.25 191 MET A C 1
ATOM 1402 O O . MET A 1 191 ? -53.230 -8.448 91.032 1.00 67.25 191 MET A O 1
ATOM 1406 N N . GLU A 1 192 ? -52.899 -7.049 89.308 1.00 68.38 192 GLU A N 1
ATOM 1407 C CA . GLU A 1 192 ? -53.742 -5.984 89.832 1.00 68.38 192 GLU A CA 1
ATOM 1408 C C . GLU A 1 192 ? -55.216 -6.330 89.687 1.00 68.38 192 GLU A C 1
ATOM 1410 O O . GLU A 1 192 ? -55.937 -6.297 90.671 1.00 68.38 192 GLU A O 1
ATOM 1415 N N . VAL A 1 193 ? -55.698 -6.714 88.506 1.00 69.94 193 VAL A N 1
ATOM 1416 C CA . VAL A 1 193 ? -57.145 -6.900 88.322 1.00 69.94 193 VAL A CA 1
ATOM 1417 C C . VAL A 1 193 ? -57.598 -8.229 88.909 1.00 69.94 193 VAL A C 1
ATOM 1419 O O . VAL A 1 193 ? -58.527 -8.268 89.716 1.00 69.94 193 VAL A O 1
ATOM 1422 N N . VAL A 1 194 ? -56.949 -9.333 88.527 1.00 68.00 194 VAL A N 1
ATOM 1423 C CA . VAL A 1 194 ? -57.375 -10.668 88.976 1.00 68.00 194 VAL A CA 1
ATOM 1424 C C . VAL A 1 194 ? -56.987 -10.886 90.435 1.00 68.00 194 VAL A C 1
ATOM 1426 O O . VAL A 1 194 ? -57.819 -11.334 91.223 1.00 68.00 194 VAL A O 1
ATOM 1429 N N . GLY A 1 195 ? -55.759 -10.532 90.820 1.00 66.88 195 GLY A N 1
ATOM 1430 C CA . GLY A 1 195 ? -55.290 -10.675 92.198 1.00 66.88 195 GLY A CA 1
ATOM 1431 C C . GLY A 1 195 ? -56.115 -9.862 93.199 1.00 66.88 195 GLY A C 1
ATOM 1432 O O . GLY A 1 195 ? -56.517 -10.406 94.233 1.00 66.88 195 GLY A O 1
ATOM 1433 N N . VAL A 1 196 ? -56.435 -8.600 92.887 1.00 69.38 196 VAL A N 1
ATOM 1434 C CA . VAL A 1 196 ? -57.284 -7.766 93.755 1.00 69.38 196 VAL A CA 1
ATOM 1435 C C . VAL A 1 196 ? -58.722 -8.270 93.758 1.00 69.38 196 VAL A C 1
ATOM 1437 O O . VAL A 1 196 ? -59.275 -8.434 94.841 1.00 69.38 196 VAL A O 1
ATOM 1440 N N . MET A 1 197 ? -59.313 -8.626 92.608 1.00 69.69 197 MET A N 1
ATOM 1441 C CA . MET A 1 197 ? -60.665 -9.205 92.597 1.00 69.69 197 MET A CA 1
ATOM 1442 C C . MET A 1 197 ? -60.763 -10.463 93.460 1.00 69.69 197 MET A C 1
ATOM 1444 O O . MET A 1 197 ? -61.710 -10.609 94.229 1.00 69.69 197 MET A O 1
ATOM 1448 N N . VAL A 1 198 ? -59.795 -11.376 93.365 1.00 69.06 198 VAL A N 1
ATOM 1449 C CA . VAL A 1 198 ? -59.802 -12.591 94.188 1.00 69.06 198 VAL A CA 1
ATOM 1450 C C . VAL A 1 198 ? -59.658 -12.229 95.664 1.00 69.06 198 VAL A C 1
ATOM 1452 O O . VAL A 1 198 ? -60.440 -12.690 96.492 1.00 69.06 198 VAL A O 1
ATOM 1455 N N . LYS A 1 199 ? -58.687 -11.386 96.019 1.00 67.81 199 LYS A N 1
ATOM 1456 C CA . LYS A 1 199 ? -58.429 -11.060 97.423 1.00 67.81 199 LYS A CA 1
ATOM 1457 C C . LYS A 1 199 ? -59.581 -10.291 98.062 1.00 67.81 199 LYS A C 1
ATOM 1459 O O . LYS A 1 199 ? -59.981 -10.618 99.175 1.00 67.81 199 LYS A O 1
ATOM 1464 N N . GLU A 1 200 ? -60.093 -9.278 97.381 1.00 70.88 200 GLU A N 1
ATOM 1465 C CA . GLU A 1 200 ? -61.125 -8.404 97.920 1.00 70.88 200 GLU A CA 1
ATOM 1466 C C . GLU A 1 200 ? -62.500 -9.037 97.777 1.00 70.88 200 GLU A C 1
ATOM 1468 O O . GLU A 1 200 ? -63.173 -9.245 98.776 1.00 70.88 200 GLU A O 1
ATOM 1473 N N . VAL A 1 201 ? -62.919 -9.413 96.569 1.00 70.31 201 VAL A N 1
ATOM 1474 C CA . VAL A 1 201 ? -64.296 -9.873 96.348 1.00 70.31 201 VAL A CA 1
ATOM 1475 C C . VAL A 1 201 ? -64.500 -11.262 96.941 1.00 70.31 201 VAL A C 1
ATOM 1477 O O . VAL A 1 201 ? -65.427 -11.466 97.723 1.00 70.31 201 VAL A O 1
ATOM 1480 N N . VAL A 1 202 ? -63.627 -12.224 96.621 1.00 68.06 202 VAL A N 1
ATOM 1481 C CA . VAL A 1 202 ? -63.772 -13.592 97.152 1.00 68.06 202 VAL A CA 1
ATOM 1482 C C . VAL A 1 202 ? -63.432 -13.623 98.639 1.00 68.06 202 VAL A C 1
ATOM 1484 O O . VAL A 1 202 ? -64.172 -14.224 99.413 1.00 68.06 202 VAL A O 1
ATOM 1487 N N . GLY A 1 203 ? -62.365 -12.940 99.062 1.00 67.50 203 GLY A N 1
ATOM 1488 C CA . GLY A 1 203 ? -61.991 -12.862 100.475 1.00 67.50 203 GLY A CA 1
ATOM 1489 C C . GLY A 1 203 ? -63.069 -12.219 101.350 1.00 67.50 203 GLY A C 1
ATOM 1490 O O . GLY A 1 203 ? -63.395 -12.778 102.399 1.00 67.50 203 GLY A O 1
ATOM 1491 N N . MET A 1 204 ? -63.677 -11.105 100.918 1.00 68.81 204 MET A N 1
ATOM 1492 C CA . MET A 1 204 ? -64.793 -10.490 101.648 1.00 68.81 204 MET A CA 1
ATOM 1493 C C . MET A 1 204 ? -66.030 -11.381 101.644 1.00 68.81 204 MET A C 1
ATOM 1495 O O . MET A 1 204 ? -66.610 -11.572 102.705 1.00 68.81 204 MET A O 1
ATOM 1499 N N . MET A 1 205 ? -66.400 -11.994 100.512 1.00 68.00 205 MET A N 1
ATOM 1500 C CA . MET A 1 205 ? -67.532 -12.930 100.487 1.00 68.00 205 MET A CA 1
ATOM 1501 C C . MET A 1 205 ? -67.326 -14.094 101.458 1.00 68.00 205 MET A C 1
ATOM 1503 O O . MET A 1 205 ? -68.247 -14.458 102.182 1.00 68.00 205 MET A O 1
ATOM 1507 N N . VAL A 1 206 ? -66.123 -14.668 101.514 1.00 69.44 206 VAL A N 1
ATOM 1508 C CA . VAL A 1 206 ? -65.802 -15.745 102.458 1.00 69.44 206 VAL A CA 1
ATOM 1509 C C . VAL A 1 206 ? -65.892 -15.242 103.901 1.00 69.44 206 VAL A C 1
ATOM 1511 O O . VAL A 1 206 ? -66.545 -15.880 104.723 1.00 69.44 206 VAL A O 1
ATOM 1514 N N . MET A 1 207 ? -65.281 -14.098 104.213 1.00 68.12 207 MET A N 1
ATOM 1515 C CA . MET A 1 207 ? -65.283 -13.523 105.563 1.00 68.12 207 MET A CA 1
ATOM 1516 C C . MET A 1 207 ? -66.686 -13.140 106.039 1.00 68.12 207 MET A C 1
ATOM 1518 O O . MET A 1 207 ? -67.073 -13.510 107.144 1.00 68.12 207 MET A O 1
ATOM 1522 N N . GLU A 1 208 ? -67.458 -12.425 105.224 1.00 69.50 208 GLU A N 1
ATOM 1523 C CA . GLU A 1 208 ? -68.801 -11.981 105.590 1.00 69.50 208 GLU A CA 1
ATOM 1524 C C . GLU A 1 208 ? -69.776 -13.150 105.636 1.00 69.50 208 GLU A C 1
ATOM 1526 O O . GLU A 1 208 ? -70.440 -13.351 106.649 1.00 69.50 208 GLU A O 1
ATOM 1531 N N . VAL A 1 209 ? -69.858 -13.960 104.577 1.00 67.50 209 VAL A N 1
ATOM 1532 C CA . VAL A 1 209 ? -70.880 -15.010 104.504 1.00 67.50 209 VAL A CA 1
ATOM 1533 C C . VAL A 1 209 ? -70.591 -16.111 105.516 1.00 67.50 209 VAL A C 1
ATOM 1535 O O . VAL A 1 209 ? -71.487 -16.489 106.268 1.00 67.50 209 VAL A O 1
ATOM 1538 N N . ILE A 1 210 ? -69.354 -16.616 105.580 1.00 68.19 210 ILE A N 1
ATOM 1539 C CA . ILE A 1 210 ? -69.017 -17.694 106.519 1.00 68.19 210 ILE A CA 1
ATOM 1540 C C . ILE A 1 210 ? -68.914 -17.143 107.939 1.00 68.19 210 ILE A C 1
ATOM 1542 O O . ILE A 1 210 ? -69.459 -17.749 108.857 1.00 68.19 210 ILE A O 1
ATOM 1546 N N . GLY A 1 211 ? -68.271 -15.991 108.143 1.00 67.25 211 GLY A N 1
ATOM 1547 C CA . GLY A 1 211 ? -68.110 -15.406 109.474 1.00 67.25 211 GLY A CA 1
ATOM 1548 C C . GLY A 1 211 ? -69.447 -15.066 110.128 1.00 67.25 211 GLY A C 1
ATOM 1549 O O . GLY A 1 211 ? -69.695 -15.485 111.257 1.00 67.25 211 GLY A O 1
ATOM 1550 N N . VAL A 1 212 ? -70.349 -14.382 109.418 1.00 69.12 212 VAL A N 1
ATOM 1551 C CA . VAL A 1 212 ? -71.659 -13.999 109.970 1.00 69.12 212 VAL A CA 1
ATOM 1552 C C . VAL A 1 212 ? -72.563 -15.217 110.148 1.00 69.12 212 VAL A C 1
ATOM 1554 O O . VAL A 1 212 ? -73.209 -15.357 111.188 1.00 69.12 212 VAL A O 1
ATOM 1557 N N . MET A 1 213 ? -72.604 -16.128 109.173 1.00 68.94 213 MET A N 1
ATOM 1558 C CA . MET A 1 213 ? -73.480 -17.298 109.253 1.00 68.94 213 MET A CA 1
ATOM 1559 C C . MET A 1 213 ? -73.003 -18.296 110.310 1.00 68.94 213 MET A C 1
ATOM 1561 O O . MET A 1 213 ? -73.806 -18.787 111.098 1.00 68.94 213 MET A O 1
ATOM 1565 N N . VAL A 1 214 ? -71.707 -18.599 110.359 1.00 67.81 214 VAL A N 1
ATOM 1566 C CA . VAL A 1 214 ? -71.179 -19.598 111.293 1.00 67.81 214 VAL A CA 1
ATOM 1567 C C . VAL A 1 214 ? -71.055 -19.013 112.695 1.00 67.81 214 VAL A C 1
ATOM 1569 O O . VAL A 1 214 ? -71.570 -19.608 113.635 1.00 67.81 214 VAL A O 1
ATOM 1572 N N . MET A 1 215 ? -70.422 -17.851 112.872 1.00 65.69 215 MET A N 1
ATOM 1573 C CA . MET A 1 215 ? -70.234 -17.308 114.223 1.00 65.69 215 MET A CA 1
ATOM 1574 C C . MET A 1 215 ? -71.520 -16.685 114.755 1.00 65.69 215 MET A C 1
ATOM 1576 O O . MET A 1 215 ?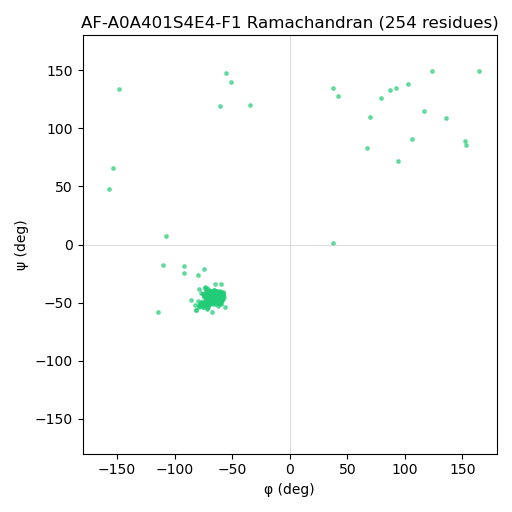 -71.944 -17.018 115.854 1.00 65.69 215 MET A O 1
ATOM 1580 N N . GLY A 1 216 ? -72.177 -15.826 113.977 1.00 67.56 216 GLY A N 1
ATOM 1581 C CA . GLY A 1 216 ? -73.382 -15.140 114.442 1.00 67.56 216 GLY A CA 1
ATOM 1582 C C . GLY A 1 216 ? -74.551 -16.102 114.632 1.00 67.56 216 GLY A C 1
ATOM 1583 O O . GLY A 1 216 ? -75.090 -16.239 115.726 1.00 67.56 216 GLY A O 1
ATOM 1584 N N . PHE A 1 217 ? -74.945 -16.816 113.576 1.00 69.69 217 PHE A N 1
ATOM 1585 C CA . PHE A 1 217 ? -76.170 -17.613 113.644 1.00 69.69 217 PHE A CA 1
ATOM 1586 C C . PHE A 1 217 ? -76.013 -18.892 114.474 1.00 69.69 217 PHE A C 1
ATOM 1588 O O . PHE A 1 217 ? -76.893 -19.205 115.273 1.00 69.69 217 PHE A O 1
ATOM 1595 N N . ILE A 1 218 ? -74.917 -19.641 114.315 1.00 70.19 218 ILE A N 1
ATOM 1596 C CA . ILE A 1 218 ? -74.757 -20.910 115.040 1.00 70.19 218 ILE A CA 1
ATOM 1597 C C . ILE A 1 218 ? -74.357 -20.648 116.492 1.00 70.19 218 ILE A C 1
ATOM 1599 O O . ILE A 1 218 ? -74.993 -21.186 117.396 1.00 70.19 218 ILE A O 1
ATOM 1603 N N . VAL A 1 219 ? -73.339 -19.825 116.755 1.00 70.62 219 VAL A N 1
ATOM 1604 C CA . VAL A 1 219 ? -72.847 -19.672 118.133 1.00 70.62 219 VAL A CA 1
ATOM 1605 C C . VAL A 1 219 ? -73.855 -18.915 118.990 1.00 70.62 219 VAL A C 1
ATOM 1607 O O . VAL A 1 219 ? -74.276 -19.437 120.017 1.00 70.62 219 VAL A O 1
ATOM 1610 N N . GLU A 1 220 ? -74.308 -17.729 118.583 1.00 69.94 220 GLU A N 1
ATOM 1611 C CA . GLU A 1 220 ? -75.214 -16.962 119.449 1.00 69.94 220 GLU A CA 1
ATOM 1612 C C . GLU A 1 220 ? -76.568 -17.649 119.608 1.00 69.94 220 GLU A C 1
ATOM 1614 O O . GLU A 1 220 ? -77.107 -17.717 120.712 1.00 69.94 220 GLU A O 1
ATOM 1619 N N . ARG A 1 221 ? -77.128 -18.180 118.517 1.00 68.88 221 ARG A N 1
ATOM 1620 C CA . ARG A 1 221 ? -78.504 -18.675 118.539 1.00 68.88 221 ARG A CA 1
ATOM 1621 C C . ARG A 1 221 ? -78.603 -20.114 119.018 1.00 68.88 221 ARG A C 1
ATOM 1623 O O . ARG A 1 221 ? -79.440 -20.382 119.866 1.00 68.88 221 ARG A O 1
ATOM 1630 N N . LEU A 1 222 ? -77.785 -21.042 118.517 1.00 69.12 222 LEU A N 1
ATOM 1631 C CA . LEU A 1 222 ? -77.860 -22.431 118.987 1.00 69.12 222 LEU A CA 1
ATOM 1632 C C . LEU A 1 222 ? -77.206 -22.580 120.355 1.00 69.12 222 LEU A C 1
ATOM 1634 O O . LEU A 1 222 ? -77.832 -23.128 121.255 1.00 69.12 222 LEU A O 1
ATOM 1638 N N . VAL A 1 223 ? -75.981 -22.082 120.542 1.00 72.00 223 VAL A N 1
ATOM 1639 C CA . VAL A 1 223 ? -75.305 -22.243 121.839 1.00 72.00 223 VAL A CA 1
ATOM 1640 C C . VAL A 1 223 ? -75.963 -21.361 122.892 1.00 72.00 223 VAL A C 1
ATOM 1642 O O . VAL A 1 223 ? -76.260 -21.855 123.972 1.00 72.00 223 VAL A O 1
ATOM 1645 N N . GLY A 1 224 ? -76.263 -20.096 122.584 1.00 73.12 224 GLY A N 1
ATOM 1646 C CA . GLY A 1 224 ? -76.910 -19.196 123.543 1.00 73.12 224 GLY A CA 1
ATOM 1647 C C . GLY A 1 224 ? -78.284 -19.690 123.997 1.00 73.12 224 GLY A C 1
ATOM 1648 O O . GLY A 1 224 ? -78.524 -19.767 125.200 1.00 73.12 224 GLY A O 1
ATOM 1649 N N . VAL A 1 225 ? -79.164 -20.090 123.070 1.00 71.06 225 VAL A N 1
ATOM 1650 C CA . VAL A 1 225 ? -80.499 -20.597 123.437 1.00 71.06 225 VAL A CA 1
ATOM 1651 C C . VAL A 1 225 ? -80.396 -21.929 124.170 1.00 71.06 225 VAL A C 1
ATOM 1653 O O . VAL A 1 225 ? -81.001 -22.062 125.226 1.00 71.06 225 VAL A O 1
ATOM 1656 N N . MET A 1 226 ? -79.584 -22.884 123.695 1.00 71.19 226 MET A N 1
ATOM 1657 C CA . MET A 1 226 ? -79.431 -24.157 124.408 1.00 71.19 226 MET A CA 1
ATOM 1658 C C . MET A 1 226 ? -78.855 -23.964 125.809 1.00 71.19 226 MET A C 1
ATOM 1660 O O . MET A 1 226 ? -79.323 -24.599 126.746 1.00 71.19 226 MET A O 1
ATOM 1664 N N . VAL A 1 227 ? -77.856 -23.094 125.979 1.00 73.25 227 VAL A N 1
ATOM 1665 C CA . VAL A 1 227 ? -77.274 -22.829 127.299 1.00 73.25 227 VAL A CA 1
ATOM 1666 C C . VAL A 1 227 ? -78.302 -22.164 128.203 1.00 73.25 227 VAL A C 1
ATOM 1668 O O . VAL A 1 227 ? -78.479 -22.623 129.323 1.00 73.25 227 VAL A O 1
ATOM 1671 N N . VAL A 1 228 ? -79.008 -21.128 127.743 1.00 74.56 228 VAL A N 1
ATOM 1672 C CA . VAL A 1 228 ? -80.015 -20.456 128.574 1.00 74.56 228 VAL A CA 1
ATOM 1673 C C . VAL A 1 228 ? -81.144 -21.415 128.930 1.00 74.56 228 VAL A C 1
ATOM 1675 O O . VAL A 1 228 ? -81.450 -21.554 130.104 1.00 74.56 228 VAL A O 1
ATOM 1678 N N . GLU A 1 229 ? -81.735 -22.110 127.964 1.00 75.62 229 GLU A N 1
ATOM 1679 C CA . GLU A 1 229 ? -82.879 -22.983 128.230 1.00 75.62 229 GLU A CA 1
ATOM 1680 C C . GLU A 1 229 ? -82.494 -24.188 129.090 1.00 75.62 229 GLU A C 1
ATOM 1682 O O . GLU A 1 229 ? -83.155 -24.454 130.091 1.00 75.62 229 GLU A O 1
ATOM 1687 N N . VAL A 1 230 ? -81.406 -24.890 128.760 1.00 73.50 230 VAL A N 1
ATOM 1688 C CA . VAL A 1 230 ? -81.009 -26.104 129.488 1.00 73.50 230 VAL A CA 1
ATOM 1689 C C . VAL A 1 230 ? -80.453 -25.759 130.863 1.00 73.50 230 VAL A C 1
ATOM 1691 O O . VAL A 1 230 ? -80.856 -26.372 131.848 1.00 73.50 230 VAL A O 1
ATOM 1694 N N . VAL A 1 231 ? -79.552 -24.775 130.970 1.00 75.25 231 VAL A N 1
ATOM 1695 C CA . VAL A 1 231 ? -78.960 -24.424 132.270 1.00 75.25 231 VAL A CA 1
ATOM 1696 C C . VAL A 1 231 ? -80.005 -23.790 133.175 1.00 75.25 231 VAL A C 1
ATOM 1698 O O . VAL A 1 231 ? -80.056 -24.136 134.351 1.00 75.25 231 VAL A O 1
ATOM 1701 N N . HIS A 1 232 ? -80.865 -22.907 132.658 1.00 75.69 232 HIS A N 1
ATOM 1702 C CA . HIS A 1 232 ? -81.898 -22.296 133.488 1.00 75.69 232 HIS A CA 1
ATOM 1703 C C . HIS A 1 232 ? -82.926 -23.331 133.954 1.00 75.69 232 HIS A C 1
ATOM 1705 O O . HIS A 1 232 ? -83.226 -23.354 135.143 1.00 75.69 232 HIS A O 1
ATOM 1711 N N . ALA A 1 233 ? -83.369 -24.245 133.079 1.00 73.75 233 ALA A N 1
ATOM 1712 C CA . ALA A 1 233 ? -84.266 -25.333 133.468 1.00 73.75 233 ALA A CA 1
ATOM 1713 C C . ALA A 1 233 ? -83.636 -26.251 134.527 1.00 73.75 233 ALA A C 1
ATOM 1715 O O . ALA A 1 233 ? -84.267 -26.543 135.539 1.00 73.75 233 ALA A O 1
ATOM 1716 N N . MET A 1 234 ? -82.370 -26.649 134.351 1.00 74.44 234 MET A N 1
ATOM 1717 C CA . MET A 1 234 ? -81.662 -27.465 135.343 1.00 74.44 234 MET A CA 1
ATOM 1718 C C . MET A 1 234 ? -81.507 -26.743 136.686 1.00 74.44 234 MET A C 1
ATOM 1720 O O . MET A 1 234 ? -81.651 -27.365 137.738 1.00 74.44 234 MET A O 1
ATOM 1724 N N . VAL A 1 235 ? -81.200 -25.441 136.670 1.00 77.12 235 VAL A N 1
ATOM 1725 C CA . VAL A 1 235 ? -81.032 -24.639 137.890 1.00 77.12 235 VAL A CA 1
ATOM 1726 C C . VAL A 1 235 ? -82.369 -24.427 138.593 1.00 77.12 235 VAL A C 1
ATOM 1728 O O . VAL A 1 235 ? -82.432 -24.629 139.803 1.00 77.12 235 VAL A O 1
ATOM 1731 N N . GLU A 1 236 ? -83.433 -24.058 137.879 1.00 76.50 236 GLU A N 1
ATOM 1732 C CA . GLU A 1 236 ? -84.769 -23.911 138.468 1.00 76.50 236 GLU A CA 1
ATOM 1733 C C . GLU A 1 236 ? -85.282 -25.231 139.039 1.00 76.50 236 GLU A C 1
ATOM 1735 O O . GLU A 1 236 ? -85.827 -25.238 140.141 1.00 76.50 236 GLU A O 1
ATOM 1740 N N . GLU A 1 237 ? -85.068 -26.352 138.348 1.00 76.94 237 GLU A N 1
ATOM 1741 C CA . GLU A 1 237 ? -85.484 -27.665 138.835 1.00 76.94 237 GLU A CA 1
ATOM 1742 C C . GLU A 1 237 ? -84.671 -28.084 140.067 1.00 76.94 237 GLU A C 1
ATOM 1744 O O . GLU A 1 237 ? -85.253 -28.410 141.100 1.00 76.94 237 GLU A O 1
ATOM 1749 N N . MET A 1 238 ? -83.334 -27.994 140.031 1.00 74.25 238 MET A N 1
ATOM 1750 C CA . MET A 1 238 ? -82.500 -28.316 141.198 1.00 74.25 238 MET A CA 1
ATOM 1751 C C . MET A 1 238 ? -82.813 -27.415 142.393 1.00 74.25 238 MET A C 1
ATOM 1753 O O . MET A 1 238 ? -82.996 -27.906 143.507 1.00 74.25 238 MET A O 1
ATOM 1757 N N . VAL A 1 239 ? -82.859 -26.095 142.195 1.00 74.19 239 VAL A N 1
ATOM 1758 C CA . VAL A 1 239 ? -83.111 -25.138 143.280 1.00 74.19 239 VAL A CA 1
ATOM 1759 C C . VAL A 1 239 ? -84.550 -25.261 143.773 1.00 74.19 239 VAL A C 1
ATOM 1761 O O . VAL A 1 239 ? -84.775 -25.235 144.981 1.00 74.19 239 VAL A O 1
ATOM 1764 N N . GLY A 1 240 ? -85.516 -25.450 142.876 1.00 73.56 240 GLY A N 1
ATOM 1765 C CA . GLY A 1 240 ? -86.924 -25.651 143.207 1.00 73.56 240 GLY A CA 1
ATOM 1766 C C . GLY A 1 240 ? -87.154 -26.918 144.028 1.00 73.56 240 GLY A C 1
ATOM 1767 O O . GLY A 1 240 ? -87.813 -26.860 145.069 1.00 73.56 240 GLY A O 1
ATOM 1768 N N . VAL A 1 241 ? -86.558 -28.045 143.628 1.00 73.69 241 VAL A N 1
ATOM 1769 C CA . VAL A 1 241 ? -86.610 -29.307 144.383 1.00 73.69 241 VAL A CA 1
ATOM 1770 C C . VAL A 1 241 ? -85.903 -29.153 145.728 1.00 73.69 241 VAL A C 1
ATOM 1772 O O . VAL A 1 241 ? -86.490 -29.472 146.757 1.00 73.69 241 VAL A O 1
ATOM 1775 N N . MET A 1 242 ? -84.701 -28.567 145.776 1.00 71.19 242 MET A N 1
ATOM 1776 C CA . MET A 1 242 ? -84.023 -28.332 147.057 1.00 71.19 242 MET A CA 1
ATOM 1777 C C . MET A 1 242 ? -84.836 -27.432 147.995 1.00 71.19 242 MET A C 1
ATOM 1779 O O . MET A 1 242 ? -84.948 -27.728 149.183 1.00 71.19 242 MET A O 1
ATOM 1783 N N . MET A 1 243 ? -85.431 -26.350 147.494 1.00 70.00 243 MET A N 1
ATOM 1784 C CA . MET A 1 243 ? -86.251 -25.457 148.316 1.00 70.00 243 MET A CA 1
ATOM 1785 C C . MET A 1 243 ? -87.525 -26.156 148.804 1.00 70.00 243 MET A C 1
ATOM 1787 O O . MET A 1 243 ? -87.858 -26.090 149.984 1.00 70.00 243 MET A O 1
ATOM 1791 N N . THR A 1 244 ? -88.240 -26.867 147.937 1.00 71.50 244 THR A N 1
ATOM 1792 C CA . THR A 1 244 ? -89.499 -27.523 148.324 1.00 71.50 244 THR A CA 1
ATOM 1793 C C . THR A 1 244 ? -89.283 -28.735 149.226 1.00 71.50 244 THR A C 1
ATOM 1795 O O . THR A 1 244 ? -90.000 -28.901 150.216 1.00 71.50 244 THR A O 1
ATOM 1798 N N . GLU A 1 245 ? -88.283 -29.562 148.938 1.00 73.88 245 GLU A N 1
ATOM 1799 C CA . GLU A 1 245 ? -87.997 -30.765 149.708 1.00 73.88 245 GLU A CA 1
ATOM 1800 C C . GLU A 1 245 ? -87.204 -30.448 150.971 1.00 73.88 245 GLU A C 1
ATOM 1802 O O . GLU A 1 245 ? -87.671 -30.755 152.063 1.00 73.88 245 GLU A O 1
ATOM 1807 N N . VAL A 1 246 ? -86.037 -29.806 150.873 1.00 71.50 246 VAL A N 1
ATOM 1808 C CA . VAL A 1 246 ? -85.164 -29.594 152.040 1.00 71.50 246 VAL A CA 1
ATOM 1809 C C . VAL A 1 246 ? -85.767 -28.563 152.986 1.00 71.50 246 VAL A C 1
ATOM 1811 O O . VAL A 1 246 ? -85.934 -28.844 154.176 1.00 71.50 246 VAL A O 1
ATOM 1814 N N . VAL A 1 247 ? -86.147 -27.387 152.473 1.00 71.44 247 VAL A N 1
ATOM 1815 C CA . VAL A 1 247 ? -86.716 -26.327 153.322 1.00 71.44 247 VAL A CA 1
ATOM 1816 C C . VAL A 1 247 ? -88.130 -26.699 153.760 1.00 71.44 247 VAL A C 1
ATOM 1818 O O . VAL A 1 247 ? -88.458 -26.548 154.936 1.00 71.44 247 VAL A O 1
ATOM 1821 N N . GLY A 1 248 ? -88.946 -27.281 152.875 1.00 71.25 248 GLY A N 1
ATOM 1822 C CA . GLY A 1 248 ? -90.281 -27.763 153.238 1.00 71.25 248 GLY A CA 1
ATOM 1823 C C . GLY A 1 248 ? -90.273 -28.922 154.245 1.00 71.25 248 GLY A C 1
ATOM 1824 O O . GLY A 1 248 ? -91.164 -28.995 155.095 1.00 71.25 248 GLY A O 1
ATOM 1825 N N . MET A 1 249 ? -89.281 -29.822 154.214 1.00 70.56 249 MET A N 1
ATOM 1826 C CA . MET A 1 249 ? -89.086 -30.829 155.270 1.00 70.56 249 MET A CA 1
ATOM 1827 C C . MET A 1 249 ? -88.593 -30.205 156.579 1.00 70.56 249 MET A C 1
ATOM 1829 O O . MET A 1 249 ? -89.073 -30.597 157.643 1.00 70.56 249 MET A O 1
ATOM 1833 N N . MET A 1 250 ? -87.677 -29.229 156.529 1.00 70.56 250 MET A N 1
ATOM 1834 C CA . MET A 1 250 ? -87.243 -28.495 157.727 1.00 70.56 250 MET A CA 1
ATOM 1835 C C . MET A 1 250 ? -88.413 -27.781 158.404 1.00 70.56 250 MET A C 1
ATOM 1837 O O . MET A 1 250 ? -88.573 -27.892 159.617 1.00 70.56 250 MET A O 1
ATOM 1841 N N . TRP A 1 251 ? -89.255 -27.090 157.635 1.00 66.81 251 TRP A N 1
ATOM 1842 C CA . TRP A 1 251 ? -90.401 -26.363 158.179 1.00 66.81 251 TRP A CA 1
ATOM 1843 C C . TRP A 1 251 ? -91.468 -27.304 158.748 1.00 66.81 251 TRP A C 1
ATOM 1845 O O . TRP A 1 251 ? -91.966 -27.061 159.847 1.00 66.81 251 TRP A O 1
ATOM 1855 N N . ARG A 1 252 ? -91.751 -28.429 158.070 1.00 69.06 252 ARG A N 1
ATOM 1856 C CA . ARG A 1 252 ? -92.644 -29.475 158.603 1.00 69.06 252 ARG A CA 1
ATOM 1857 C C . ARG A 1 252 ? -92.148 -30.072 159.919 1.00 69.06 252 ARG A C 1
ATOM 1859 O O . ARG A 1 252 ? -92.970 -30.376 160.764 1.00 69.06 252 ARG A O 1
ATOM 1866 N N . ARG A 1 253 ? -90.832 -30.198 160.124 1.00 68.75 253 ARG A N 1
ATOM 1867 C CA . ARG A 1 253 ? -90.262 -30.646 161.409 1.00 68.75 253 ARG A CA 1
ATOM 1868 C C . ARG A 1 253 ? -90.296 -29.591 162.519 1.00 68.75 253 ARG A C 1
ATOM 1870 O O . ARG A 1 253 ? -90.162 -29.960 163.678 1.00 68.75 253 ARG A O 1
ATOM 1877 N N . LEU A 1 254 ? -90.407 -28.303 162.189 1.00 62.72 254 LEU A N 1
ATOM 1878 C CA . LEU A 1 254 ? -90.334 -27.210 163.168 1.00 62.72 254 LEU A CA 1
ATOM 1879 C C . LEU A 1 254 ? -91.695 -26.787 163.736 1.00 62.72 254 LEU A C 1
ATOM 1881 O O . LEU A 1 254 ? -91.728 -26.228 164.828 1.00 62.72 254 LEU A O 1
ATOM 1885 N N . LEU A 1 255 ? -92.798 -27.022 163.020 1.00 63.53 255 LEU A N 1
ATOM 1886 C CA . LEU A 1 255 ? -94.131 -26.534 163.411 1.00 63.53 255 LEU A CA 1
ATOM 1887 C C . LEU A 1 255 ? -95.094 -27.614 163.940 1.00 63.53 255 LEU A C 1
ATOM 1889 O O . LEU A 1 255 ? -96.252 -27.293 164.208 1.00 63.53 255 LEU A O 1
ATOM 1893 N N . GLY A 1 256 ? -94.624 -28.848 164.151 1.00 51.34 256 GLY A N 1
ATOM 1894 C CA . GLY A 1 256 ? -95.386 -29.927 164.793 1.00 51.34 256 GLY A CA 1
ATOM 1895 C C . GLY A 1 256 ? -94.948 -31.309 164.349 1.00 51.34 256 GLY A C 1
ATOM 1896 O O . GLY A 1 256 ? -95.455 -31.755 163.299 1.00 51.34 256 GLY A O 1
#

Foldseek 3Di:
DDDDDDDDDDDDDDDDDDDDDDDDDPCVVVVVVVVVVVVVVVVVVVVVVVVVCVCCCVVPVVVVVVVCCVVVVVVVVVVVVVVVVVVVVVVVVVVVVCCCVVVVVVVCCCCVVVVCCCCVVVVCCCCPVVVCCCCPVVVCCCCPVVVCCCCVVVVCCCCPVVVCCCCPVVVVVVVVVVCCCCCPVVVCCCCPVVVCCCCPVVVVCCCVVCVCCVCVVCCCPVVVVCCCVVVVVVCCVVVVCCCCPVVVVVVVVVPD

Radius of gyration: 96.71 Å; Cα contacts (8 Å, |Δi|>4): 68; chains: 1; bounding box: 191×62×254 Å

Mean predicted aligned error: 21.83 Å

Organism: Chiloscyllium punctatum (NCBI:txid137246)

Secondary structure (DSSP, 8-state):
------------------------TTHHHHHHHHHHHHHHHHHHHHHHHHHHHHHHIIIIIIHHHHHHIIIIIHHHHHHHHHHHHHHHHHHHHHHHHHHHHHHHHHHHIIIIIIHHHHHHHHHHIIIIIIHHIIIIIIHHIIIIIIHHIIIIIIHHHIIIIIHHIIIIIIHHHHHHHHHHIIIIIIHHIIIIIIHHIIIIIIHHHIIIIIIIIIIIIIIIIIIHHHHHHHHHHHHHHHHHHIIIIIIHHHHHHH--

Sequence (256 aa):
MGRRWGGGNDGKGGWGDGDGSGGSDGQGVVGVLVDEMVAVMVIVQDMMGVMVEKMIGVMVVDVVWAMVEEVVGVMIEVMVEVVRVIVEEVEKVIMEVVRVMVMEMVEVMVEEVVGAMVMEVMGLMVMEVVGMMVMEVMGLMVMEVVGMMVMEVMGLMVMEVVGMMVMDVIGLMVMEVVEMMVMDVIGLMVMEVVGVMVKEVVGMMVMEVIGVMVMGFIVERLVGVMVVEVVHAMVEEMVGVMMTEVVGMMWRRLLG